Protein AF-A0A1E7G048-F1 (afdb_monomer)

Sequence (267 aa):
MPPISRANYSDSNNVCGNKGYSYDAYQFNSRGRQNNITEVGENNDSISAVSNSTHFDRGRVKEGIMKEIGYENCNYISQESVWNFWPTLIKDLNQKNNKNNYNNNNNNSTLLTLELHVPCREPLQHLMSMASHFNKKYVCDEQEINITIPQAIDTVYMKQFGDSRFSTTLLLNNSDNNNNIDLKCFNPFPLENYIHYMKDKLTSRRFPVLHYQQRTTNQQHEKSTECIWDSTSFDYKQKVIQLLIEEHPYMKFCSDCIGSNNELQLL

Secondary structure (DSSP, 8-state):
-----HHHHTTBSSEEETT--HHHHHHHHHHHHHTT--SSS---SHHHHHHTSTT-BTTB--HHHHHHH-STT-SEEE----TTHHHHHHHHHHHHHHHHHHHTT----PPP-EEEEEE---HHHHHHHHHHHTT------HHHH---HHHHHHHHHTHHHHTTS--THHHHTTTSS---EEEEEE--SSHHHHHHHHHTTSPBPSS--SS-----SS----GGG-GGG-TT-HHHHHHHHHHHHHH-HHHHHHHHHTTSTTB----

Radius of gyration: 20.71 Å; Cα contacts (8 Å, |Δi|>4): 352; chains: 1; bounding box: 50×32×65 Å

Solvent-accessible surface area (backbone atoms only — not comparable to full-atom values): 15488 Å² total; per-residue (Å²): 107,84,56,74,66,62,54,66,53,44,35,27,40,37,34,33,43,41,70,24,36,33,86,49,42,59,62,51,36,53,49,24,59,77,67,68,46,47,61,65,22,70,45,94,44,75,47,9,62,75,65,73,34,51,66,20,12,72,53,22,45,51,67,71,59,48,63,70,74,54,62,93,75,44,82,42,77,49,70,96,54,48,41,69,52,58,64,51,50,50,51,53,52,39,52,52,50,49,57,52,26,63,76,65,76,45,89,80,70,76,78,64,69,41,80,45,79,42,73,40,66,62,62,65,63,48,44,51,48,36,9,59,74,69,76,37,84,75,68,79,57,48,80,87,68,73,44,52,72,70,58,37,46,46,70,31,46,34,60,77,66,52,51,42,43,36,53,65,64,67,64,57,47,60,77,70,91,59,69,37,57,48,74,32,31,32,68,56,73,65,53,63,31,58,52,57,63,46,50,82,75,38,50,71,40,94,64,71,56,93,74,64,63,72,50,59,77,60,80,87,81,68,63,91,78,40,64,85,66,47,84,89,40,56,70,58,49,52,52,51,44,50,50,44,34,76,74,35,56,57,45,31,50,38,65,66,26,61,92,37,95,39,33,57,85,65,115

Organism: NCBI:txid635003

Mean predicted aligned error: 5.97 Å

Nearest PDB structures (foldseek):
  3shw-assembly1_A  TM=2.219E-01  e=6.114E+00  Homo sapiens
  3tsw-assembly5_C  TM=1.818E-01  e=8.255E+00  Homo sapiens

Foldseek 3Di:
DQPLQVQLCCFFAQEAEQQAHNVCQQVVQVVCVVVVPQAAQQDDDPQCVVVVGSRHDRRGHDPVVRVVVARQSHLHYDYQAFQVVVVVNQVVNLVVQVVVCVVVVHPPRDRAAAEAEAAADQLVVVLVVQCQVVVHAQDLDCPPPVADLVRSSCRRCVCVSNQRRDDCVLVVCCPPPNRRYQYAYEHCPPVVLVSVVCVVSGDTDPDHNPDGNHHDPGDDDDPVVHPLPDPVCVVVVVVNLVCCCVPHRSSVCSVVRVVDPRYDDRD

pLDDT: mean 86.58, std 11.79, range [28.31, 97.62]

Structure (mmCIF, N/CA/C/O backbone):
data_AF-A0A1E7G048-F1
#
_entry.id   AF-A0A1E7G048-F1
#
loop_
_atom_site.group_PDB
_atom_site.id
_atom_site.type_symbol
_atom_site.label_atom_id
_atom_site.label_alt_id
_atom_site.label_comp_id
_atom_site.label_asym_id
_atom_site.label_entity_id
_atom_site.label_seq_id
_atom_site.pdbx_PDB_ins_code
_atom_site.Cartn_x
_atom_site.Cartn_y
_atom_site.Cartn_z
_atom_site.occupancy
_atom_site.B_iso_or_equiv
_atom_site.auth_seq_id
_atom_site.auth_comp_id
_atom_site.auth_asym_id
_atom_site.auth_atom_id
_atom_site.pdbx_PDB_model_num
ATOM 1 N N . MET A 1 1 ? -2.334 -4.466 -8.147 1.00 31.67 1 MET A N 1
ATOM 2 C CA . MET A 1 1 ? -2.633 -5.187 -6.881 1.00 31.67 1 MET A CA 1
ATOM 3 C C . MET A 1 1 ? -3.651 -6.267 -7.216 1.00 31.67 1 MET A C 1
ATOM 5 O O . MET A 1 1 ? -4.752 -5.877 -7.599 1.00 31.67 1 MET A O 1
ATOM 9 N N . PRO A 1 2 ? -3.338 -7.577 -7.145 1.00 28.31 2 PRO A N 1
ATOM 10 C CA . PRO A 1 2 ? -4.418 -8.545 -7.022 1.00 28.31 2 PRO A CA 1
ATOM 11 C C . PRO A 1 2 ? -5.191 -8.094 -5.783 1.00 28.31 2 PRO A C 1
ATOM 13 O O . PRO A 1 2 ? -4.563 -7.860 -4.743 1.00 28.31 2 PRO A O 1
ATOM 16 N N . PRO A 1 3 ? -6.490 -7.783 -5.906 1.00 38.31 3 PRO A N 1
ATOM 17 C CA . PRO A 1 3 ? -7.251 -7.397 -4.741 1.00 38.31 3 PRO A CA 1
ATOM 18 C C . PRO A 1 3 ? -7.033 -8.504 -3.733 1.00 38.31 3 PRO A C 1
ATOM 20 O O . PRO A 1 3 ? -7.122 -9.678 -4.102 1.00 38.31 3 PRO A O 1
ATOM 23 N N . ILE A 1 4 ? -6.740 -8.126 -2.486 1.00 42.53 4 ILE A N 1
ATOM 24 C CA . ILE A 1 4 ? -6.975 -9.033 -1.375 1.00 42.53 4 ILE A CA 1
ATOM 25 C C . ILE A 1 4 ? -8.317 -9.673 -1.698 1.00 42.53 4 ILE A C 1
ATOM 27 O O . ILE A 1 4 ? -9.280 -8.921 -1.903 1.00 42.53 4 ILE A O 1
ATOM 31 N N . SER A 1 5 ? -8.369 -10.990 -1.908 1.00 41.31 5 SER A N 1
ATOM 32 C CA . SER A 1 5 ? -9.629 -11.637 -2.217 1.00 41.31 5 SER A CA 1
ATOM 33 C C . SER A 1 5 ? -10.526 -11.294 -1.031 1.00 41.31 5 SER A C 1
ATOM 35 O O . SER A 1 5 ? -10.375 -11.810 0.075 1.00 41.31 5 SER A O 1
ATOM 37 N N . ARG A 1 6 ? -11.434 -10.318 -1.214 1.00 50.81 6 ARG A N 1
ATOM 38 C CA . ARG A 1 6 ? -12.314 -9.877 -0.122 1.00 50.81 6 ARG A CA 1
ATOM 39 C C . ARG A 1 6 ? -13.225 -11.036 0.316 1.00 50.81 6 ARG A C 1
ATOM 41 O O . ARG A 1 6 ? -13.955 -10.888 1.285 1.00 50.81 6 ARG A O 1
ATOM 48 N N . ALA A 1 7 ? -13.119 -12.179 -0.373 1.00 43.47 7 ALA A N 1
ATOM 49 C CA . ALA A 1 7 ? -13.547 -13.509 0.005 1.00 43.47 7 ALA A CA 1
ATOM 50 C C . ALA A 1 7 ? -13.315 -13.828 1.467 1.00 43.47 7 ALA A C 1
ATOM 52 O O . ALA A 1 7 ? -14.255 -14.260 2.113 1.00 43.47 7 ALA A O 1
ATOM 53 N N . ASN A 1 8 ? -12.139 -13.548 2.021 1.00 49.25 8 ASN A N 1
ATOM 54 C CA . ASN A 1 8 ? -11.829 -14.103 3.340 1.00 49.25 8 ASN A CA 1
ATOM 55 C C . ASN A 1 8 ? -11.981 -13.094 4.486 1.00 49.25 8 ASN A C 1
ATOM 57 O O . ASN A 1 8 ? -12.234 -13.498 5.614 1.00 49.25 8 ASN A O 1
ATOM 61 N N . TYR A 1 9 ? -11.968 -11.782 4.210 1.00 51.84 9 TYR A N 1
ATOM 62 C CA . TYR A 1 9 ? -12.457 -10.787 5.184 1.00 51.84 9 TYR A CA 1
ATOM 63 C C . TYR A 1 9 ? -13.979 -10.715 5.242 1.00 51.84 9 TYR A C 1
ATOM 65 O O . TYR A 1 9 ? -14.543 -10.085 6.136 1.00 51.84 9 TYR A O 1
ATOM 73 N N . SER A 1 10 ? -14.665 -11.359 4.298 1.00 55.78 10 SER A N 1
ATOM 74 C CA . SER A 1 10 ? -16.115 -11.445 4.323 1.00 55.78 10 SER A CA 1
ATOM 75 C C . SER A 1 10 ? -16.646 -12.233 5.521 1.00 55.78 10 SER A C 1
ATOM 77 O O . SER A 1 10 ? -17.839 -12.115 5.778 1.00 55.78 10 SER A O 1
ATOM 79 N N . ASP A 1 11 ? -15.775 -12.917 6.273 1.00 69.56 11 ASP A N 1
ATOM 80 C CA . ASP A 1 11 ? -16.067 -13.616 7.526 1.00 69.56 11 ASP A CA 1
ATOM 81 C C . ASP A 1 11 ? -15.542 -12.881 8.767 1.00 69.56 11 ASP A C 1
ATOM 83 O O . ASP A 1 11 ? -15.692 -13.385 9.876 1.00 69.56 11 ASP A O 1
ATOM 87 N N . SER A 1 12 ? -14.986 -11.672 8.624 1.00 80.00 12 SER A N 1
ATOM 88 C CA . SER A 1 12 ? -14.493 -10.855 9.741 1.00 80.00 12 SER A CA 1
ATOM 89 C C . SER A 1 12 ? -15.395 -9.650 10.037 1.00 80.00 12 SER A C 1
ATOM 91 O O . SER A 1 12 ? -15.889 -8.986 9.126 1.00 80.00 12 SER A O 1
ATOM 93 N N . ASN A 1 13 ? -15.633 -9.362 11.316 1.00 83.56 13 ASN A N 1
ATOM 94 C CA . ASN A 1 13 ? -16.284 -8.141 11.794 1.00 83.56 13 ASN A CA 1
ATOM 95 C C . ASN A 1 13 ? -15.246 -7.024 11.997 1.00 83.56 13 ASN A C 1
ATOM 97 O O . ASN A 1 13 ? -14.044 -7.277 12.073 1.00 83.56 13 ASN A O 1
ATOM 101 N N . ASN A 1 14 ? -15.718 -5.778 12.103 1.00 89.25 14 ASN A N 1
ATOM 102 C CA . ASN A 1 14 ? -14.908 -4.606 12.461 1.00 89.25 14 ASN A CA 1
ATOM 103 C C . ASN A 1 14 ? -13.731 -4.313 11.503 1.00 89.25 14 ASN A C 1
ATOM 105 O O . ASN A 1 14 ? -12.740 -3.696 11.882 1.00 89.25 14 ASN A O 1
ATOM 109 N N . VAL A 1 15 ? -13.836 -4.744 10.245 1.00 90.56 15 VAL A N 1
ATOM 110 C CA . VAL A 1 15 ? -12.945 -4.331 9.146 1.00 90.56 15 VAL A CA 1
ATOM 111 C C . VAL A 1 15 ? -13.489 -3.039 8.541 1.00 90.56 15 VAL A C 1
ATOM 113 O O . VAL A 1 15 ? -14.675 -2.988 8.193 1.00 90.56 15 VAL A O 1
ATOM 116 N N . CYS A 1 16 ? -12.629 -2.033 8.395 1.00 92.25 16 CYS A N 1
ATOM 117 C CA . CYS A 1 16 ? -12.970 -0.692 7.922 1.00 92.25 16 CYS A CA 1
ATOM 118 C C . CYS A 1 16 ? -11.998 -0.212 6.842 1.00 92.25 16 CYS A C 1
ATOM 120 O O . CYS A 1 16 ? -10.842 -0.642 6.816 1.00 92.25 16 CYS A O 1
ATOM 122 N N . GLY A 1 17 ? -12.438 0.717 5.987 1.00 90.06 17 GLY A N 1
ATOM 123 C CA . GLY A 1 17 ? -11.538 1.399 5.061 1.00 90.06 17 GLY A CA 1
ATOM 124 C C . GLY A 1 17 ? -12.061 1.621 3.647 1.00 90.06 17 GLY A C 1
ATOM 125 O O . GLY A 1 17 ? -13.230 1.394 3.327 1.00 90.06 17 GLY A O 1
ATOM 126 N N . ASN A 1 18 ? -11.153 2.042 2.765 1.00 86.75 18 ASN A N 1
ATOM 127 C CA . ASN A 1 18 ? -11.471 2.435 1.390 1.00 86.75 18 ASN A CA 1
ATOM 128 C C . ASN A 1 18 ? -11.982 1.279 0.522 1.00 86.75 18 ASN A C 1
ATOM 130 O O . ASN A 1 18 ? -12.627 1.521 -0.497 1.00 86.75 18 ASN A O 1
ATOM 134 N N . LYS A 1 19 ? -11.701 0.026 0.896 1.00 81.56 19 LYS A N 1
ATOM 135 C CA . LYS A 1 19 ? -12.209 -1.174 0.210 1.00 81.56 19 LYS A CA 1
ATOM 136 C C . LYS A 1 19 ? -13.561 -1.660 0.748 1.00 81.56 19 LYS A C 1
ATOM 138 O O . LYS A 1 19 ? -14.008 -2.737 0.349 1.00 81.56 19 LYS A O 1
ATOM 143 N N . GLY A 1 20 ? -14.210 -0.858 1.590 1.00 81.19 20 GLY A N 1
ATOM 144 C CA . GLY A 1 20 ? -15.518 -1.131 2.171 1.00 81.19 20 GLY A CA 1
ATOM 145 C C . GLY A 1 20 ? -15.439 -1.539 3.638 1.00 81.19 20 GLY A C 1
ATOM 146 O O . GLY A 1 20 ? -14.367 -1.779 4.194 1.00 81.19 20 GLY A O 1
ATOM 147 N N . TYR A 1 21 ? -16.614 -1.629 4.253 1.00 84.56 21 TYR A N 1
ATOM 148 C CA . TYR A 1 21 ? -16.771 -2.024 5.645 1.00 84.56 21 TYR A CA 1
ATOM 149 C C . TYR A 1 21 ? -17.328 -3.442 5.742 1.00 84.56 21 TYR A C 1
ATOM 151 O O . TYR A 1 21 ? -18.220 -3.835 4.986 1.00 84.56 21 TYR A O 1
ATOM 159 N N . SER A 1 22 ? -16.835 -4.206 6.715 1.00 84.81 22 SER A N 1
ATOM 160 C CA . SER A 1 22 ? -17.307 -5.572 7.002 1.00 84.81 22 SER A CA 1
ATOM 161 C C . SER A 1 22 ? -18.828 -5.664 7.153 1.00 84.81 22 SER A C 1
ATOM 163 O O . SER A 1 22 ? -19.445 -6.584 6.606 1.00 84.81 22 SER A O 1
ATOM 165 N N . TYR A 1 23 ? -19.465 -4.705 7.833 1.00 82.69 23 TYR A N 1
ATOM 166 C CA . TYR A 1 23 ? -20.918 -4.713 8.032 1.00 82.69 23 TYR A CA 1
ATOM 167 C C . TYR A 1 23 ? -21.696 -4.605 6.707 1.00 82.69 23 TYR A C 1
ATOM 169 O O . TYR A 1 23 ? -22.730 -5.254 6.550 1.00 82.69 23 TYR A O 1
ATOM 177 N N . ASP A 1 24 ? -21.150 -3.899 5.716 1.00 85.12 24 ASP A N 1
ATOM 178 C CA . ASP A 1 24 ? -21.745 -3.739 4.386 1.00 85.12 24 ASP A CA 1
ATOM 179 C C . ASP A 1 24 ? -21.362 -4.846 3.401 1.00 85.12 24 ASP A C 1
ATOM 181 O O . ASP A 1 24 ? -22.067 -5.075 2.411 1.00 85.12 24 ASP A O 1
ATOM 185 N N . ALA A 1 25 ? -20.277 -5.573 3.681 1.00 84.00 25 ALA A N 1
ATOM 186 C CA . ALA A 1 25 ? -19.713 -6.561 2.770 1.00 84.00 25 ALA A CA 1
ATOM 187 C C . ALA A 1 25 ? -20.720 -7.651 2.368 1.00 84.00 25 ALA A C 1
ATOM 189 O O . ALA A 1 25 ? -20.744 -8.048 1.207 1.00 84.00 25 ALA A O 1
ATOM 190 N N . TYR A 1 26 ? -21.591 -8.102 3.283 1.00 84.75 26 TYR A N 1
ATOM 191 C CA . TYR A 1 26 ? -22.606 -9.124 2.979 1.00 84.75 26 TYR A CA 1
ATOM 192 C C . TYR A 1 26 ? -23.610 -8.631 1.930 1.00 84.75 26 TYR A C 1
ATOM 194 O O . TYR A 1 26 ? -23.822 -9.283 0.908 1.00 84.75 26 TYR A O 1
ATOM 202 N N . GLN A 1 27 ? -24.200 -7.453 2.153 1.00 87.56 27 GLN A N 1
ATOM 203 C CA . GLN A 1 27 ? -25.202 -6.899 1.243 1.00 87.56 27 GLN A CA 1
ATOM 204 C C . GLN A 1 27 ? -24.581 -6.524 -0.103 1.00 87.56 27 GLN A C 1
ATOM 206 O O . GLN A 1 27 ? -25.155 -6.819 -1.150 1.00 87.56 27 GLN A O 1
ATOM 211 N N . PHE A 1 28 ? -23.393 -5.914 -0.085 1.00 89.38 28 PHE A N 1
ATOM 212 C CA . PHE A 1 28 ? -22.667 -5.570 -1.303 1.00 89.38 28 PHE A CA 1
ATOM 213 C C . PHE A 1 28 ? -22.286 -6.817 -2.111 1.00 89.38 28 PHE A C 1
ATOM 215 O O . PHE A 1 28 ? -22.416 -6.834 -3.334 1.00 89.38 28 PHE A O 1
ATOM 222 N N . ASN A 1 29 ? -21.864 -7.891 -1.441 1.00 88.25 29 ASN A N 1
ATOM 223 C CA . ASN A 1 29 ? -21.548 -9.152 -2.095 1.00 88.25 29 ASN A CA 1
ATOM 224 C C . ASN A 1 29 ? -22.788 -9.849 -2.672 1.00 88.25 29 ASN A C 1
ATOM 226 O O . ASN A 1 29 ? -22.745 -10.292 -3.816 1.00 88.25 29 ASN A O 1
ATOM 230 N N . SER A 1 30 ? -23.897 -9.880 -1.928 1.00 88.69 30 SER A N 1
ATOM 231 C CA . SER A 1 30 ? -25.174 -10.422 -2.408 1.00 88.69 30 SER A CA 1
ATOM 232 C C . SER A 1 30 ? -25.657 -9.703 -3.673 1.00 88.69 30 SER A C 1
ATOM 234 O O . SER A 1 30 ? -25.904 -10.347 -4.692 1.00 88.69 30 SER A O 1
ATOM 236 N N . ARG A 1 31 ? -25.668 -8.360 -3.660 1.00 89.06 31 ARG A N 1
ATOM 237 C CA . ARG A 1 31 ? -25.992 -7.553 -4.849 1.00 89.06 31 ARG A CA 1
ATOM 238 C C . ARG A 1 31 ? -25.025 -7.807 -5.997 1.00 89.06 31 ARG A C 1
ATOM 240 O O . ARG A 1 31 ? -25.454 -7.931 -7.137 1.00 89.06 31 ARG A O 1
ATOM 247 N N . GLY A 1 32 ? -23.732 -7.916 -5.689 1.00 90.00 32 GLY A N 1
ATOM 248 C CA . GLY A 1 32 ? -22.712 -8.190 -6.692 1.00 90.00 32 GLY A CA 1
ATOM 249 C C . GLY A 1 32 ? -22.960 -9.486 -7.451 1.00 90.00 32 GLY A C 1
ATOM 250 O O . GLY A 1 32 ? -22.819 -9.513 -8.667 1.00 90.00 32 GLY A O 1
ATOM 251 N N . ARG A 1 33 ? -23.417 -10.526 -6.751 1.00 90.69 33 ARG A N 1
ATOM 252 C CA . ARG A 1 33 ? -23.812 -11.791 -7.376 1.00 90.69 33 ARG A CA 1
ATOM 253 C C . ARG A 1 33 ? -25.094 -11.668 -8.195 1.00 90.69 33 ARG A C 1
ATOM 255 O O . ARG A 1 33 ? -25.151 -12.188 -9.299 1.00 90.69 33 ARG A O 1
ATOM 262 N N . GLN A 1 34 ? -26.114 -10.999 -7.659 1.00 91.75 34 GLN A N 1
ATOM 263 C CA . GLN A 1 34 ? -27.412 -10.852 -8.331 1.00 91.75 34 GLN A CA 1
ATOM 264 C C . GLN A 1 34 ? -27.311 -10.050 -9.633 1.00 91.75 34 GLN A C 1
ATOM 266 O O . GLN A 1 34 ? -27.963 -10.392 -10.613 1.00 91.75 34 GLN A O 1
ATOM 271 N N . ASN A 1 35 ? -26.465 -9.021 -9.644 1.00 91.62 35 ASN A N 1
ATOM 272 C CA . ASN A 1 35 ? -26.332 -8.086 -10.760 1.00 91.62 35 ASN A CA 1
ATOM 273 C C . ASN A 1 35 ? -25.066 -8.323 -11.600 1.00 91.62 35 ASN A C 1
ATOM 275 O O . ASN A 1 35 ? -24.749 -7.499 -12.450 1.00 91.62 35 ASN A O 1
ATOM 279 N N . ASN A 1 36 ? -24.326 -9.410 -11.345 1.00 90.75 36 ASN A N 1
ATOM 280 C CA . ASN A 1 36 ? -23.053 -9.731 -12.000 1.00 90.75 36 ASN A CA 1
ATOM 281 C C . ASN A 1 36 ? -22.041 -8.564 -12.000 1.00 90.75 36 ASN A C 1
ATOM 283 O O . ASN A 1 36 ? -21.426 -8.235 -13.011 1.00 90.75 36 ASN A O 1
ATOM 287 N N . ILE A 1 37 ? -21.884 -7.914 -10.848 1.00 88.81 37 ILE A N 1
ATOM 288 C CA . ILE A 1 37 ? -20.970 -6.784 -10.673 1.00 88.81 37 ILE A CA 1
ATOM 289 C C . ILE A 1 37 ? -19.546 -7.320 -10.514 1.00 88.81 37 ILE A C 1
ATOM 291 O O . ILE A 1 37 ? -19.201 -7.902 -9.478 1.00 88.81 37 ILE A O 1
ATOM 295 N N . THR A 1 38 ? -18.708 -7.070 -11.515 1.00 87.81 38 THR A N 1
ATOM 296 C CA . THR A 1 38 ? -17.298 -7.488 -11.551 1.00 87.81 38 THR A CA 1
ATOM 297 C C . THR A 1 38 ? -16.322 -6.386 -11.145 1.00 87.81 38 THR A C 1
ATOM 299 O O . THR A 1 38 ? -15.159 -6.683 -10.880 1.00 87.81 38 THR A O 1
ATOM 302 N N . GLU A 1 39 ? -16.783 -5.141 -11.021 1.00 86.88 39 GLU A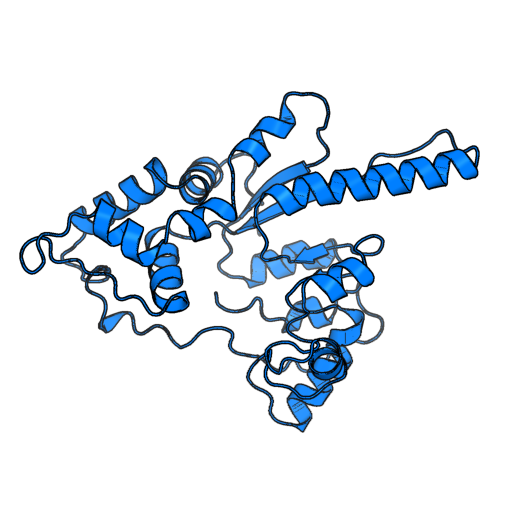 N 1
ATOM 303 C CA . GLU A 1 39 ? -15.946 -3.971 -10.729 1.00 86.88 39 GLU A CA 1
ATOM 304 C C . GLU A 1 39 ? -16.491 -3.157 -9.542 1.00 86.88 39 GLU A C 1
ATOM 306 O O . GLU A 1 39 ? -17.641 -3.306 -9.120 1.00 86.88 39 GLU A O 1
ATOM 311 N N . VAL A 1 40 ? -15.627 -2.349 -8.923 1.00 85.50 40 VAL A N 1
ATOM 312 C CA . VAL A 1 40 ? -15.975 -1.494 -7.773 1.00 85.50 40 VAL A CA 1
ATOM 313 C C . VAL A 1 40 ? -15.958 -0.031 -8.180 1.00 85.50 40 VAL A C 1
ATOM 315 O O . VAL A 1 40 ? -15.079 0.392 -8.924 1.00 85.50 40 VAL A O 1
ATOM 318 N N . GLY A 1 41 ? -16.861 0.758 -7.610 1.00 82.81 41 GLY A N 1
ATOM 319 C CA . GLY A 1 41 ? -16.999 2.168 -7.950 1.00 82.81 41 GLY A CA 1
ATOM 320 C C . GLY A 1 41 ? -17.692 2.392 -9.290 1.00 82.81 41 GLY A C 1
ATOM 321 O O . GLY A 1 41 ? -17.313 3.308 -10.003 1.00 82.81 41 GLY A O 1
ATOM 322 N N . GLU A 1 42 ? -18.674 1.561 -9.635 1.00 82.94 42 GLU A N 1
ATOM 323 C CA . GLU A 1 42 ? -19.580 1.793 -10.777 1.00 82.94 42 GLU A CA 1
ATOM 324 C C . GLU A 1 42 ? -21.026 1.376 -10.458 1.00 82.94 42 GLU A C 1
ATOM 326 O O . GLU A 1 42 ? -21.887 1.280 -11.330 1.00 82.94 42 GLU A O 1
ATOM 331 N N . ASN A 1 43 ? -21.315 1.123 -9.180 1.00 85.88 43 ASN A N 1
ATOM 332 C CA . ASN A 1 43 ? -22.614 0.641 -8.739 1.00 85.88 43 ASN A CA 1
ATOM 333 C C . ASN A 1 43 ? -23.485 1.795 -8.258 1.00 85.88 43 ASN A C 1
ATOM 335 O O . ASN A 1 43 ? -23.033 2.635 -7.486 1.00 85.88 43 ASN A O 1
ATOM 339 N N . ASN A 1 44 ? -24.758 1.794 -8.655 1.00 88.06 44 ASN A N 1
ATOM 340 C CA . ASN A 1 44 ? -25.725 2.747 -8.129 1.00 88.06 44 ASN A CA 1
ATOM 341 C C . ASN A 1 44 ? -26.263 2.259 -6.772 1.00 88.06 44 ASN A C 1
ATOM 343 O O . ASN A 1 44 ? -27.106 1.362 -6.713 1.00 88.06 44 ASN A O 1
ATOM 347 N N . ASP A 1 45 ? -25.750 2.816 -5.677 1.00 87.94 45 ASP A N 1
ATOM 348 C CA . ASP A 1 45 ? -26.212 2.559 -4.317 1.00 87.94 45 ASP A CA 1
ATOM 349 C C . ASP A 1 45 ? -26.268 3.839 -3.460 1.00 87.94 45 ASP A C 1
ATOM 351 O O . ASP A 1 45 ? -26.094 4.962 -3.928 1.00 87.94 45 ASP A O 1
ATOM 355 N N . SER A 1 46 ? -26.567 3.691 -2.168 1.00 88.56 46 SER A N 1
ATOM 356 C CA . SER A 1 46 ? -26.653 4.834 -1.255 1.00 88.56 46 SER A CA 1
ATOM 357 C C . SER A 1 46 ? -25.344 5.630 -1.155 1.00 88.56 46 SER A C 1
ATOM 359 O O . SER A 1 46 ? -25.387 6.834 -0.928 1.00 88.56 46 SER A O 1
ATOM 361 N N . ILE A 1 47 ? -24.184 4.984 -1.318 1.00 88.12 47 ILE A N 1
ATOM 362 C CA . ILE A 1 47 ? -22.876 5.647 -1.272 1.00 88.12 47 ILE A CA 1
ATOM 363 C C . ILE A 1 47 ? -22.627 6.418 -2.567 1.00 88.12 47 ILE A C 1
ATOM 365 O O . ILE A 1 47 ? -22.169 7.560 -2.502 1.00 88.12 47 ILE A O 1
ATOM 369 N N . SER A 1 48 ? -22.965 5.857 -3.731 1.00 90.06 48 SER A N 1
ATOM 370 C CA . SER A 1 48 ? -22.845 6.587 -5.001 1.00 90.06 48 SER A CA 1
ATOM 371 C C . SER A 1 48 ? -23.765 7.815 -5.027 1.00 90.06 48 SER A C 1
ATOM 373 O O . SER A 1 48 ? -23.345 8.895 -5.443 1.00 90.06 48 SER A O 1
ATOM 375 N N . ALA A 1 49 ? -24.984 7.685 -4.488 1.00 90.69 49 ALA A N 1
ATOM 376 C CA . ALA A 1 49 ? -25.948 8.779 -4.375 1.00 90.69 49 ALA A CA 1
ATOM 377 C C . ALA A 1 49 ? -25.448 9.906 -3.454 1.00 90.69 49 ALA A C 1
ATOM 379 O O . ALA A 1 49 ? -25.441 11.069 -3.852 1.00 90.69 49 ALA A O 1
ATOM 380 N N . VAL A 1 50 ? -24.974 9.573 -2.247 1.00 91.12 50 VAL A N 1
ATOM 381 C CA . VAL A 1 50 ? -24.461 10.567 -1.282 1.00 91.12 50 VAL A CA 1
ATOM 382 C C . VAL A 1 50 ? -23.150 11.198 -1.754 1.00 91.12 50 VAL A C 1
ATOM 384 O O . VAL A 1 50 ? -22.908 12.384 -1.537 1.00 91.12 50 VAL A O 1
ATOM 387 N N . SER A 1 51 ? -22.286 10.429 -2.417 1.00 89.44 51 SER A N 1
ATOM 388 C CA . SER A 1 51 ? -21.002 10.937 -2.909 1.00 89.44 51 SER A CA 1
ATOM 389 C C . SER A 1 51 ? -21.119 11.806 -4.166 1.00 89.44 51 SER A C 1
ATOM 391 O O . SER A 1 51 ? -20.130 12.463 -4.516 1.00 89.44 51 SER A O 1
ATOM 393 N N . ASN A 1 52 ? -22.299 11.817 -4.804 1.00 91.00 52 ASN A N 1
ATOM 394 C CA . ASN A 1 52 ? -22.577 12.412 -6.111 1.00 91.00 52 ASN A CA 1
ATOM 395 C C . ASN A 1 52 ? -21.557 11.975 -7.177 1.00 91.00 52 ASN A C 1
ATOM 397 O O . ASN A 1 52 ? -21.028 12.784 -7.939 1.00 91.00 52 ASN A O 1
ATOM 401 N N . SER A 1 53 ? -21.192 10.692 -7.163 1.00 89.56 53 SER A N 1
ATOM 402 C CA . SER A 1 53 ? -20.196 10.134 -8.070 1.00 89.56 53 SER A CA 1
ATOM 403 C C . SER A 1 53 ? -20.409 8.637 -8.220 1.00 89.56 53 SER A C 1
ATOM 405 O O . SER A 1 53 ? -20.539 7.908 -7.239 1.00 89.56 53 SER A O 1
ATOM 407 N N . THR A 1 54 ? -20.396 8.167 -9.464 1.00 88.19 54 THR A N 1
ATOM 408 C CA . THR A 1 54 ? -20.471 6.734 -9.762 1.00 88.19 54 THR A CA 1
ATOM 409 C C . THR A 1 54 ? -19.224 5.991 -9.300 1.00 88.19 54 THR A C 1
ATOM 411 O O . THR A 1 54 ? -19.328 4.805 -9.035 1.00 88.19 54 THR A O 1
ATOM 414 N N . HIS A 1 55 ? -18.092 6.69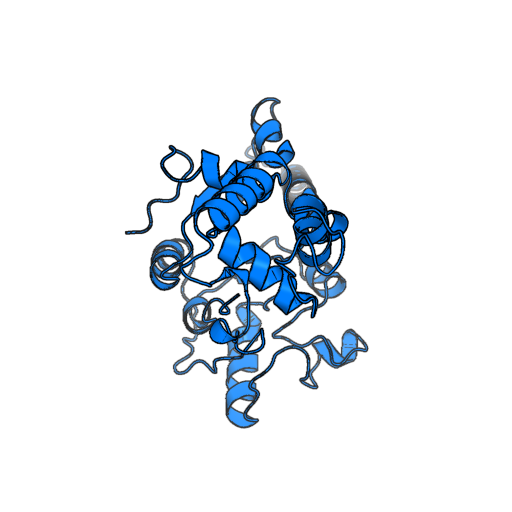2 -9.124 1.00 89.06 55 HIS A N 1
ATOM 415 C CA . HIS A 1 55 ? -16.784 6.137 -8.747 1.00 89.06 55 HIS A CA 1
ATOM 416 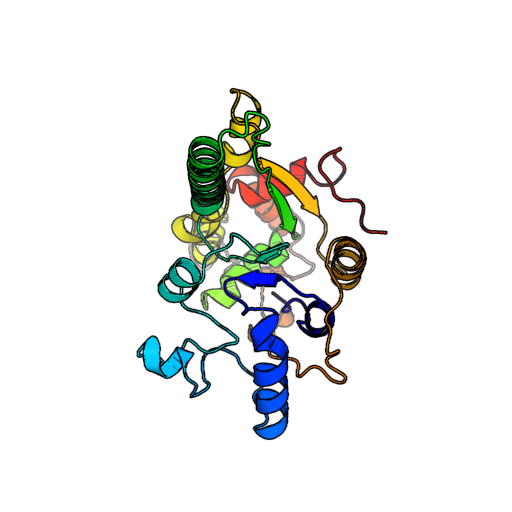C C . HIS A 1 55 ? -16.719 5.592 -7.317 1.00 89.06 55 HIS A C 1
ATOM 418 O O . HIS A 1 55 ? -15.721 4.973 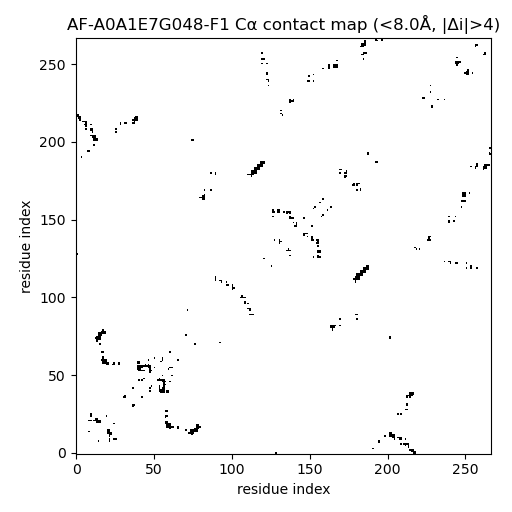-6.939 1.00 89.06 55 HIS A O 1
ATOM 424 N N . PHE A 1 56 ? -17.743 5.850 -6.506 1.00 91.00 56 PHE A N 1
ATOM 425 C CA . PHE A 1 56 ? -17.834 5.367 -5.139 1.00 91.00 56 PHE A CA 1
ATOM 426 C C . PHE A 1 56 ? -19.099 4.542 -4.966 1.00 91.00 56 PHE A C 1
ATOM 428 O O . PHE A 1 56 ? -20.163 4.890 -5.459 1.00 91.00 56 PHE A O 1
ATOM 435 N N . ASP A 1 57 ? -18.970 3.464 -4.214 1.00 91.31 57 ASP A N 1
ATOM 436 C CA . ASP A 1 57 ? -20.053 2.573 -3.822 1.00 91.31 57 ASP A CA 1
ATOM 437 C C . ASP A 1 57 ? -19.683 1.927 -2.477 1.00 91.31 57 ASP A C 1
ATOM 439 O O . ASP A 1 57 ? -18.653 2.246 -1.874 1.00 91.31 57 ASP A O 1
ATOM 443 N N . ARG A 1 58 ? -20.478 0.978 -1.979 1.00 89.69 58 ARG A N 1
ATOM 444 C CA . ARG A 1 58 ? -20.111 0.252 -0.745 1.00 89.69 58 ARG A CA 1
ATOM 445 C C . ARG A 1 58 ? -18.822 -0.573 -0.836 1.00 89.69 58 ARG A C 1
ATOM 447 O O . ARG A 1 58 ? -18.279 -0.970 0.192 1.00 89.69 58 ARG A O 1
ATOM 454 N N . GLY A 1 59 ? -18.329 -0.851 -2.039 1.00 87.19 59 GLY A N 1
ATOM 455 C CA . GLY A 1 59 ? -17.040 -1.484 -2.291 1.00 87.19 59 GLY A CA 1
ATOM 456 C C . GLY A 1 59 ? -15.875 -0.501 -2.439 1.00 87.19 59 GLY A C 1
ATOM 457 O O . GLY A 1 59 ? -14.726 -0.954 -2.438 1.00 87.19 59 GLY A O 1
ATOM 458 N N . ARG A 1 60 ? -16.141 0.800 -2.576 1.00 90.00 60 ARG A N 1
ATOM 459 C CA . ARG A 1 60 ? -15.160 1.883 -2.682 1.00 90.00 60 ARG A CA 1
ATOM 460 C C . ARG A 1 60 ? -15.716 3.142 -2.020 1.00 90.00 60 ARG A C 1
ATOM 462 O O . ARG A 1 60 ? -16.365 3.957 -2.667 1.00 90.00 60 ARG A O 1
ATOM 469 N N . VAL A 1 61 ? -15.459 3.304 -0.725 1.00 90.19 61 VAL A N 1
ATOM 470 C CA . VAL A 1 61 ? -16.067 4.379 0.075 1.00 90.19 61 VAL A CA 1
ATOM 471 C C . VAL A 1 61 ? -15.242 5.666 -0.025 1.00 90.19 61 VAL A C 1
ATOM 473 O O . VAL A 1 61 ? -14.014 5.642 0.061 1.00 90.19 61 VAL A O 1
ATOM 476 N N . LYS A 1 62 ? -15.918 6.807 -0.207 1.00 90.94 62 LYS A N 1
ATOM 477 C CA . LYS A 1 62 ? -15.286 8.135 -0.260 1.00 90.94 62 LYS A CA 1
ATOM 478 C C . LYS A 1 62 ? -14.738 8.539 1.111 1.00 90.94 62 LYS A C 1
ATOM 480 O O . LYS A 1 62 ? -15.374 8.296 2.132 1.00 90.94 62 LYS A O 1
ATOM 485 N N . GLU A 1 63 ? -13.604 9.237 1.131 1.00 90.88 63 GLU A N 1
ATOM 486 C CA . GLU A 1 63 ? -12.915 9.638 2.368 1.00 90.88 63 GLU A CA 1
ATOM 487 C C . GLU A 1 63 ? -13.800 10.393 3.368 1.00 90.88 63 GLU A C 1
ATOM 489 O O . GLU A 1 63 ? -13.767 10.082 4.554 1.00 90.88 63 GLU A O 1
ATOM 494 N N . GLY A 1 64 ? -14.621 11.340 2.903 1.00 91.25 64 GLY A N 1
ATOM 495 C CA . GLY A 1 64 ? -15.528 12.091 3.780 1.00 91.25 64 GLY A CA 1
ATOM 496 C C . GLY A 1 64 ? -16.516 11.192 4.528 1.00 91.25 64 GLY A C 1
ATOM 497 O O . GLY A 1 64 ? -16.699 11.358 5.727 1.00 91.25 64 GLY A O 1
ATOM 498 N N . ILE A 1 65 ? -17.060 10.182 3.843 1.00 92.12 65 ILE A N 1
ATOM 499 C CA . ILE A 1 65 ? -17.973 9.198 4.438 1.00 92.12 65 ILE A CA 1
ATOM 500 C C . ILE A 1 65 ? -17.213 8.312 5.432 1.00 92.12 65 ILE A C 1
ATOM 502 O O . ILE A 1 65 ? -17.711 8.033 6.516 1.00 92.12 65 ILE A O 1
ATOM 506 N N . MET A 1 66 ? -15.979 7.908 5.109 1.00 91.81 66 MET A N 1
ATOM 507 C CA . MET A 1 66 ? -15.172 7.114 6.043 1.00 91.81 66 MET A CA 1
ATOM 508 C C . MET A 1 66 ? -14.856 7.872 7.335 1.00 91.81 66 MET A C 1
ATOM 510 O O . MET A 1 66 ? -14.921 7.297 8.418 1.00 91.81 66 MET A O 1
ATOM 514 N N . LYS A 1 67 ? -14.539 9.170 7.228 1.00 91.25 67 LYS A N 1
ATOM 515 C CA . LYS A 1 67 ? -14.309 10.049 8.384 1.00 91.25 67 LYS A CA 1
ATOM 516 C C . LYS A 1 67 ? -15.569 10.241 9.227 1.00 91.25 67 LYS A C 1
ATOM 518 O O . LYS A 1 67 ? -15.454 10.320 10.444 1.00 91.25 67 LYS A O 1
ATOM 523 N N . GLU A 1 68 ? -16.734 10.319 8.588 1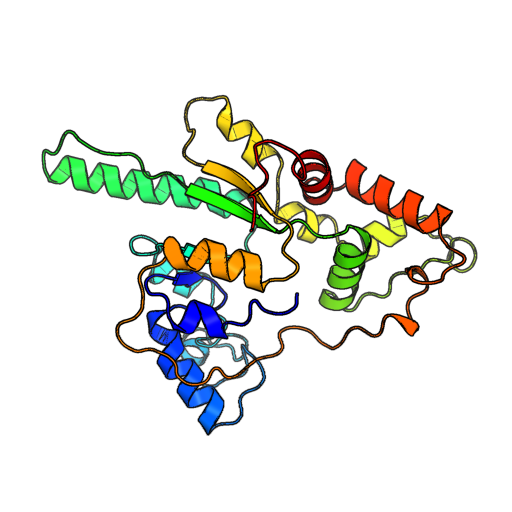.00 92.56 68 GLU A N 1
ATOM 524 C CA . GLU A 1 68 ? -18.029 10.414 9.267 1.00 92.56 68 GLU A CA 1
ATOM 525 C C . GLU A 1 68 ? -18.372 9.130 10.034 1.00 92.56 68 GLU A C 1
ATOM 527 O O . GLU A 1 68 ? -18.777 9.206 11.190 1.00 92.56 68 GLU A O 1
ATOM 532 N N . ILE A 1 69 ? -18.163 7.958 9.422 1.00 91.50 69 ILE A N 1
ATOM 533 C CA . ILE A 1 69 ? -18.379 6.652 10.070 1.00 91.50 69 ILE A CA 1
ATOM 534 C C . ILE A 1 69 ? -17.416 6.457 11.248 1.00 91.50 69 ILE A C 1
ATOM 536 O O . ILE A 1 69 ? -17.807 5.915 12.282 1.00 91.50 69 ILE A O 1
ATOM 540 N N . GLY A 1 70 ? -16.165 6.894 11.086 1.00 92.69 70 GLY A N 1
ATOM 541 C CA . GLY A 1 70 ? -15.120 6.754 12.092 1.00 92.69 70 GLY A CA 1
ATOM 542 C C . GLY A 1 70 ? -14.384 5.412 12.043 1.00 92.69 70 GLY A C 1
ATOM 543 O O . GLY A 1 70 ? -14.587 4.579 11.154 1.00 92.69 70 GLY A O 1
ATOM 544 N N . TYR A 1 71 ? -13.478 5.238 13.006 1.00 93.81 71 TYR A N 1
ATOM 545 C CA . TYR A 1 71 ? -12.569 4.089 13.118 1.00 93.81 71 TYR A CA 1
ATOM 546 C C . TYR A 1 71 ? -12.534 3.469 14.525 1.00 93.81 71 TYR A C 1
ATOM 548 O O . TYR A 1 71 ? -11.786 2.528 14.776 1.00 93.81 71 TYR A O 1
ATOM 556 N N . GLU A 1 72 ? -13.340 3.988 15.450 1.00 90.69 72 GLU A N 1
ATOM 557 C CA . GLU A 1 72 ? -13.318 3.684 16.884 1.00 90.69 72 GLU A CA 1
ATOM 558 C C . GLU A 1 72 ? -13.643 2.217 17.186 1.00 90.69 72 GLU A C 1
ATOM 560 O O . GLU A 1 72 ? -13.166 1.669 18.172 1.00 90.69 72 GLU A O 1
ATOM 565 N N . ASN A 1 73 ? -14.436 1.582 16.321 1.00 89.81 73 ASN A N 1
ATOM 566 C CA . ASN A 1 73 ? -14.872 0.193 16.463 1.00 89.81 73 ASN A CA 1
ATOM 567 C C . ASN A 1 73 ? -14.207 -0.737 15.438 1.00 89.81 73 ASN A C 1
ATOM 569 O O . ASN A 1 73 ? -14.755 -1.793 15.127 1.00 89.81 73 ASN A O 1
ATOM 573 N N . CYS A 1 74 ? -13.074 -0.334 14.860 1.00 92.00 74 CYS A N 1
ATOM 574 C CA . CYS A 1 74 ? -12.384 -1.109 13.836 1.00 92.00 74 CYS A CA 1
ATOM 575 C C . CYS A 1 74 ? -11.242 -1.926 14.449 1.00 92.00 74 CYS A C 1
ATOM 577 O O . CYS A 1 74 ? -10.354 -1.379 15.094 1.00 92.00 74 CYS A O 1
ATOM 579 N N . ASN A 1 75 ? -11.230 -3.232 14.184 1.00 91.50 75 ASN A N 1
ATOM 580 C CA . ASN A 1 75 ? -10.124 -4.126 14.532 1.00 91.50 75 ASN A CA 1
ATOM 581 C C . ASN A 1 75 ? -9.048 -4.128 13.436 1.00 91.50 75 ASN A C 1
ATOM 583 O O . ASN A 1 75 ? -7.906 -4.501 13.683 1.00 91.50 75 ASN A O 1
ATOM 587 N N . TYR A 1 76 ? -9.417 -3.743 12.212 1.00 92.88 76 TYR A N 1
ATOM 588 C CA . TYR A 1 76 ? -8.497 -3.614 11.091 1.00 92.88 76 TYR A CA 1
ATOM 589 C C . TYR A 1 76 ? -8.935 -2.491 10.161 1.00 92.88 76 TYR A C 1
ATOM 591 O O . TYR A 1 76 ? -10.119 -2.354 9.837 1.00 92.88 76 TYR A O 1
ATOM 599 N N . ILE A 1 77 ? -7.959 -1.702 9.719 1.00 93.25 77 ILE A N 1
ATOM 600 C CA . ILE A 1 77 ? -8.165 -0.538 8.864 1.00 93.25 77 ILE A CA 1
ATOM 601 C C . ILE A 1 77 ? -7.326 -0.718 7.602 1.00 93.25 77 ILE A C 1
ATOM 603 O O . ILE A 1 77 ? -6.102 -0.778 7.661 1.00 93.25 77 ILE A O 1
ATOM 607 N N . SER A 1 78 ? -7.986 -0.777 6.447 1.00 90.00 78 SER A N 1
ATOM 608 C CA . SER A 1 78 ? -7.332 -0.780 5.137 1.00 90.00 78 SER A CA 1
ATOM 609 C C . SER A 1 78 ? -7.535 0.574 4.477 1.00 90.00 78 SER A C 1
ATOM 611 O O . SER A 1 78 ? -8.635 0.886 4.033 1.00 90.00 78 SER A O 1
ATOM 613 N N . GLN A 1 79 ? -6.495 1.404 4.428 1.00 89.62 79 GLN A N 1
ATOM 614 C CA . GLN A 1 79 ? -6.610 2.746 3.865 1.00 89.62 79 GLN A CA 1
ATOM 615 C C . GLN A 1 79 ? -5.501 3.020 2.853 1.00 89.62 79 GLN A C 1
ATOM 617 O O . GLN A 1 79 ? -4.318 2.907 3.157 1.00 89.62 79 GLN A O 1
ATOM 622 N N . GLU A 1 80 ? -5.888 3.438 1.646 1.00 87.06 80 GLU A N 1
ATOM 623 C CA . GLU A 1 80 ? -4.965 3.935 0.617 1.00 87.06 80 GLU A CA 1
ATOM 624 C C . GLU A 1 80 ? -4.845 5.460 0.728 1.00 87.06 80 GLU A C 1
ATOM 626 O O . GLU A 1 80 ? -5.361 6.194 -0.112 1.00 87.06 80 GLU A O 1
ATOM 631 N N . SER A 1 81 ? -4.203 5.933 1.796 1.00 89.12 81 SER A N 1
ATOM 632 C CA . SER A 1 81 ? -3.970 7.360 2.049 1.00 89.12 81 SER A CA 1
ATOM 633 C C . SER A 1 81 ? -2.475 7.679 2.095 1.00 89.12 81 SER A C 1
ATOM 635 O O . SER A 1 81 ? -1.626 6.788 2.094 1.00 89.12 81 SER A O 1
ATOM 637 N N . VAL A 1 82 ? -2.162 8.971 2.129 1.00 92.81 82 VAL A N 1
ATOM 638 C CA . VAL A 1 82 ? -0.828 9.488 2.442 1.00 92.81 82 VAL A CA 1
ATOM 639 C C . VAL A 1 82 ? -0.374 9.058 3.840 1.00 92.81 82 VAL A C 1
ATOM 641 O O . VAL A 1 82 ? -1.200 8.848 4.732 1.00 92.81 82 VAL A O 1
ATOM 644 N N . TRP A 1 83 ? 0.939 8.942 4.042 1.00 93.06 83 TRP A N 1
ATOM 645 C CA . TRP A 1 83 ? 1.522 8.351 5.256 1.00 93.06 83 TRP A CA 1
ATOM 646 C C . TRP A 1 83 ? 1.115 9.069 6.553 1.00 93.06 83 TRP A C 1
ATOM 648 O O . TRP A 1 83 ? 0.965 8.431 7.595 1.00 93.06 83 TRP A O 1
ATOM 658 N N . ASN A 1 84 ? 0.919 10.391 6.498 1.00 92.31 84 ASN A N 1
ATOM 659 C CA . ASN A 1 84 ? 0.610 11.218 7.667 1.00 92.31 84 ASN A CA 1
ATOM 660 C C . ASN A 1 84 ? -0.810 10.987 8.211 1.00 92.31 84 ASN A C 1
ATOM 662 O O . ASN A 1 84 ? -1.111 11.422 9.320 1.00 92.31 84 ASN A O 1
ATOM 666 N N . PHE A 1 85 ? -1.653 10.254 7.481 1.00 93.12 85 PHE A N 1
ATOM 667 C CA . PHE A 1 85 ? -2.956 9.810 7.962 1.00 93.12 85 PHE A CA 1
ATOM 668 C C . PHE A 1 85 ? -2.839 8.992 9.254 1.00 93.12 85 PHE A C 1
ATOM 670 O O . PHE A 1 85 ? -3.608 9.222 10.184 1.00 93.12 85 PHE A O 1
ATOM 677 N N . TRP A 1 86 ? -1.876 8.068 9.340 1.00 93.12 86 TRP A N 1
ATOM 678 C CA . TRP A 1 86 ? -1.791 7.129 10.463 1.00 93.12 86 TRP A CA 1
ATOM 679 C C . TRP A 1 86 ? -1.410 7.800 11.792 1.00 93.12 86 TRP A C 1
ATOM 681 O O . TRP A 1 86 ? -2.122 7.582 12.776 1.00 93.12 86 TRP A O 1
ATOM 691 N N . PRO A 1 87 ? -0.378 8.673 11.851 1.00 92.75 87 PRO A N 1
ATOM 692 C CA . PRO A 1 87 ? -0.094 9.459 13.053 1.00 92.75 87 PRO A CA 1
ATOM 693 C C . PRO A 1 87 ? -1.255 10.362 13.481 1.00 92.75 87 PRO A C 1
ATOM 695 O O . PRO A 1 87 ? -1.533 10.483 14.674 1.00 92.75 87 PRO A O 1
ATOM 698 N N . THR A 1 88 ? -1.959 10.982 12.528 1.00 92.62 88 THR A N 1
ATOM 699 C CA . THR A 1 88 ? -3.140 11.800 12.838 1.00 92.62 88 THR A CA 1
ATOM 700 C C . THR A 1 88 ? -4.259 10.948 13.427 1.00 92.62 88 THR A C 1
ATOM 702 O O . THR A 1 88 ? -4.788 11.288 14.481 1.00 92.62 88 THR A O 1
ATOM 705 N N . LEU A 1 89 ? -4.563 9.806 12.808 1.00 93.19 89 LEU A N 1
ATOM 706 C CA . LEU A 1 89 ? -5.609 8.898 13.266 1.00 93.19 89 LEU A CA 1
ATOM 707 C C . LEU A 1 89 ? -5.380 8.447 14.714 1.00 93.19 89 LEU A C 1
ATOM 709 O O . LEU A 1 89 ? -6.279 8.568 15.543 1.00 93.19 89 LEU A O 1
ATOM 713 N N . ILE A 1 90 ? -4.183 7.946 15.036 1.00 93.31 90 ILE A N 1
ATOM 714 C CA . ILE A 1 90 ? -3.913 7.419 16.380 1.00 93.31 90 ILE A CA 1
ATOM 715 C C . ILE A 1 90 ? -3.927 8.523 17.444 1.00 93.31 90 ILE A C 1
ATOM 717 O O . ILE A 1 90 ? -4.379 8.302 18.569 1.00 93.31 90 ILE A O 1
ATOM 721 N N . LYS A 1 91 ? -3.492 9.737 17.083 1.00 92.69 91 LYS A N 1
ATOM 722 C CA . LYS A 1 91 ? -3.582 10.913 17.951 1.00 92.69 91 LYS A CA 1
ATOM 723 C C . LYS A 1 91 ? -5.040 11.266 18.242 1.00 92.69 91 LYS A C 1
ATOM 725 O O . LYS A 1 91 ? -5.392 11.434 19.408 1.00 92.69 91 LYS A O 1
ATOM 730 N N . ASP A 1 92 ? -5.880 11.330 17.214 1.00 93.12 92 ASP A N 1
ATOM 731 C CA . ASP A 1 92 ? -7.296 11.682 17.347 1.00 93.12 92 ASP A CA 1
ATOM 732 C C . ASP A 1 92 ? -8.059 10.642 18.184 1.00 93.12 92 ASP A C 1
ATOM 734 O O . ASP A 1 92 ? -8.841 11.002 19.069 1.00 93.12 92 ASP A O 1
ATOM 738 N N . LEU A 1 93 ? -7.799 9.348 17.960 1.00 93.00 93 LEU A N 1
ATOM 739 C CA . LEU A 1 93 ? -8.399 8.261 18.740 1.00 93.00 93 LEU A CA 1
ATOM 740 C C . LEU A 1 93 ? -7.995 8.332 20.219 1.00 93.00 93 LEU A C 1
ATOM 742 O O . LEU A 1 93 ? -8.853 8.236 21.098 1.00 93.00 93 LEU A O 1
ATOM 746 N N . ASN A 1 94 ? -6.718 8.582 20.511 1.00 92.81 94 ASN A N 1
ATOM 747 C CA . ASN A 1 94 ? -6.240 8.734 21.885 1.00 92.81 94 ASN A CA 1
ATOM 748 C C . ASN A 1 94 ? -6.794 9.985 22.578 1.00 92.81 94 ASN A C 1
ATOM 750 O O . ASN A 1 94 ? -7.144 9.935 23.757 1.00 92.81 94 ASN A O 1
ATOM 754 N N . GLN A 1 95 ? -6.941 11.100 21.859 1.00 92.56 95 GLN A N 1
ATOM 755 C CA . GLN A 1 95 ? -7.583 12.303 22.396 1.00 92.56 95 GLN A CA 1
ATOM 756 C C . GLN A 1 95 ? -9.049 12.051 22.764 1.00 92.56 95 GLN A C 1
ATOM 758 O O . GLN A 1 95 ? -9.488 12.445 23.848 1.00 92.56 95 GLN A O 1
ATOM 763 N N . LYS A 1 96 ? -9.801 11.360 21.897 1.00 91.81 96 LYS A N 1
ATOM 764 C CA . LYS A 1 96 ? -11.186 10.952 22.177 1.00 91.81 96 LYS A CA 1
ATOM 765 C C . LYS A 1 96 ? -11.261 10.015 23.385 1.00 91.81 96 LYS A C 1
ATOM 767 O O . LYS A 1 96 ? -12.088 10.240 24.268 1.00 91.81 96 LYS A O 1
ATOM 772 N N . ASN A 1 97 ? -10.372 9.023 23.461 1.00 90.06 97 ASN A N 1
ATOM 773 C CA . ASN A 1 97 ? -10.303 8.088 24.586 1.00 90.06 97 ASN A CA 1
ATOM 774 C C . ASN A 1 97 ? -10.045 8.819 25.917 1.00 90.06 97 ASN A C 1
ATOM 776 O O . ASN A 1 97 ? -10.784 8.645 26.884 1.00 90.06 97 ASN A O 1
ATOM 780 N N . ASN A 1 98 ? -9.073 9.735 25.939 1.00 88.88 98 ASN A N 1
ATOM 781 C CA . ASN A 1 98 ? -8.753 10.529 27.126 1.00 88.88 98 ASN A CA 1
ATOM 782 C C . ASN A 1 98 ? -9.918 11.426 27.567 1.00 88.88 98 ASN A C 1
ATOM 784 O O . ASN A 1 98 ? -10.202 11.517 28.760 1.00 88.88 98 ASN A O 1
ATOM 788 N N . LYS A 1 99 ? -10.630 12.050 26.620 1.00 90.00 99 LYS A N 1
ATOM 789 C CA . LYS A 1 99 ? -11.819 12.860 26.926 1.00 90.00 99 LYS A CA 1
ATOM 790 C C . LYS A 1 99 ? -12.929 12.018 27.563 1.00 90.00 99 LYS A C 1
ATOM 792 O O . LYS A 1 99 ? -13.563 12.465 28.516 1.00 90.00 99 LYS A O 1
ATOM 797 N N . ASN A 1 100 ? -13.145 10.802 27.065 1.00 87.06 100 ASN A N 1
ATOM 798 C CA . ASN A 1 100 ? -14.142 9.887 27.619 1.00 87.06 100 ASN A CA 1
ATOM 799 C C . ASN A 1 100 ? -13.757 9.406 29.026 1.00 87.06 100 ASN A C 1
ATOM 801 O O . ASN A 1 100 ? -14.608 9.375 29.912 1.00 87.06 100 ASN A O 1
ATOM 805 N N . ASN A 1 101 ? -12.479 9.095 29.259 1.00 86.06 101 ASN A N 1
ATOM 806 C CA . ASN A 1 101 ? -11.994 8.647 30.568 1.00 86.06 101 ASN A CA 1
ATOM 807 C C . ASN A 1 101 ? -12.050 9.749 31.629 1.00 86.06 101 ASN A C 1
ATOM 809 O O . ASN A 1 101 ? -12.465 9.479 32.757 1.00 86.06 101 ASN A O 1
ATOM 813 N N . TYR A 1 102 ? -11.734 10.991 31.246 1.00 87.50 102 TYR A N 1
ATOM 814 C CA . TYR A 1 102 ? -11.881 12.156 32.118 1.00 87.50 102 TYR A CA 1
ATOM 815 C C . TYR A 1 102 ? -13.325 12.320 32.612 1.00 87.50 102 TYR A C 1
ATOM 817 O O . TYR A 1 102 ? -13.556 12.483 33.805 1.00 87.50 102 TYR A O 1
ATOM 825 N N . ASN A 1 103 ? -14.308 12.187 31.717 1.00 88.88 103 ASN A N 1
ATOM 826 C CA . ASN A 1 103 ? -15.723 12.297 32.083 1.00 88.88 103 ASN A CA 1
ATOM 827 C C . ASN A 1 103 ? -16.206 11.156 32.996 1.00 88.88 103 ASN A C 1
ATOM 829 O O . ASN A 1 103 ? -17.171 11.333 33.735 1.00 88.88 103 ASN A O 1
ATOM 833 N N . ASN A 1 104 ? -15.542 9.999 32.954 1.00 87.94 104 ASN A N 1
ATOM 834 C CA . ASN A 1 104 ? -15.925 8.803 33.704 1.00 87.94 104 ASN A CA 1
ATOM 835 C C . ASN A 1 104 ? -15.150 8.629 35.024 1.00 87.94 104 ASN A C 1
ATOM 837 O O . ASN A 1 104 ? -15.304 7.594 35.670 1.00 87.94 104 ASN A O 1
ATOM 841 N N . ASN A 1 105 ? -14.314 9.598 35.428 1.00 88.00 105 ASN A N 1
ATOM 842 C CA . ASN A 1 105 ? -13.416 9.499 36.592 1.00 88.00 105 ASN A CA 1
ATOM 843 C C . ASN A 1 105 ? -12.552 8.219 36.596 1.00 88.00 105 ASN A C 1
ATOM 845 O O . ASN A 1 105 ? -12.208 7.693 37.656 1.00 88.00 105 ASN A O 1
ATOM 849 N N . ASN A 1 106 ? -12.210 7.694 35.414 1.00 82.88 106 ASN A N 1
ATOM 850 C CA . ASN A 1 106 ? -11.399 6.490 35.298 1.00 82.88 106 ASN A CA 1
ATOM 851 C C . ASN A 1 106 ? -9.938 6.872 35.040 1.00 82.88 106 ASN A C 1
ATOM 853 O O . ASN A 1 106 ? -9.588 7.332 33.954 1.00 82.88 106 ASN A O 1
ATOM 857 N N . ASN A 1 107 ? -9.079 6.655 36.036 1.00 78.88 107 ASN A N 1
ATOM 858 C CA . ASN A 1 107 ? -7.652 6.976 35.945 1.00 78.88 107 ASN A CA 1
ATOM 859 C C . ASN A 1 107 ? -6.850 5.955 35.113 1.00 78.88 107 ASN A C 1
ATOM 861 O O . ASN A 1 107 ? -5.682 6.195 34.822 1.00 78.88 107 ASN A O 1
ATOM 865 N N . ASN A 1 108 ? -7.463 4.844 34.688 1.00 81.38 108 ASN A N 1
ATOM 866 C CA . ASN A 1 108 ? -6.799 3.785 33.924 1.00 81.38 108 ASN A CA 1
ATOM 867 C C . ASN A 1 108 ? -7.003 3.956 32.408 1.00 81.38 108 ASN A C 1
ATOM 869 O O . ASN A 1 108 ? -7.510 3.055 31.740 1.00 81.38 108 ASN A O 1
ATOM 873 N N . SER A 1 109 ? -6.635 5.118 31.857 1.00 78.62 109 SER A N 1
ATOM 874 C CA . SER A 1 109 ? -6.660 5.329 30.402 1.00 78.62 109 SER A CA 1
ATOM 875 C C . SER A 1 109 ? -5.503 4.571 29.752 1.00 78.62 109 SER A C 1
ATOM 877 O O . SER A 1 109 ? -4.350 4.996 29.839 1.00 78.62 109 SER A O 1
ATOM 879 N N . THR A 1 110 ? -5.789 3.442 29.105 1.00 85.81 110 THR A N 1
ATOM 880 C CA . THR A 1 110 ? -4.816 2.784 28.231 1.00 85.81 110 THR A CA 1
ATOM 881 C C . THR A 1 110 ? -4.770 3.525 26.899 1.00 85.81 110 THR A C 1
ATOM 883 O O . THR A 1 110 ? -5.788 3.688 26.224 1.00 85.81 110 THR A O 1
ATOM 886 N N . LEU A 1 111 ? -3.586 4.011 26.523 1.00 90.31 111 LEU A N 1
ATOM 887 C CA . LEU A 1 111 ? -3.374 4.575 25.193 1.00 90.31 111 LEU A CA 1
ATOM 888 C C . LEU A 1 111 ? -3.550 3.469 24.150 1.00 90.31 111 LEU A C 1
ATOM 890 O O . LEU A 1 111 ? -3.036 2.362 24.301 1.00 90.31 111 LEU A O 1
ATOM 894 N N . LEU A 1 112 ? -4.292 3.784 23.096 1.00 91.62 112 LEU A N 1
ATOM 895 C CA . LEU A 1 112 ? -4.415 2.948 21.918 1.00 91.62 112 LEU A CA 1
ATOM 896 C C . LEU A 1 112 ? -3.085 2.950 21.166 1.00 91.62 112 LEU A C 1
ATOM 898 O O . LEU A 1 112 ? -2.482 4.008 20.954 1.00 91.62 112 LEU A O 1
ATOM 902 N N . THR A 1 113 ? -2.687 1.762 20.725 1.00 92.81 113 THR A N 1
ATOM 903 C CA . THR A 1 113 ? -1.553 1.522 19.835 1.00 92.81 113 THR A CA 1
ATOM 904 C C . THR A 1 113 ? -2.052 1.001 18.487 1.00 92.81 113 THR A C 1
ATOM 906 O O . THR A 1 113 ? -3.156 0.465 18.372 1.00 92.81 113 THR A O 1
ATOM 909 N N . LEU A 1 114 ? -1.246 1.191 17.448 1.00 92.75 114 LEU A N 1
ATOM 910 C CA . LEU A 1 114 ? -1.531 0.815 16.072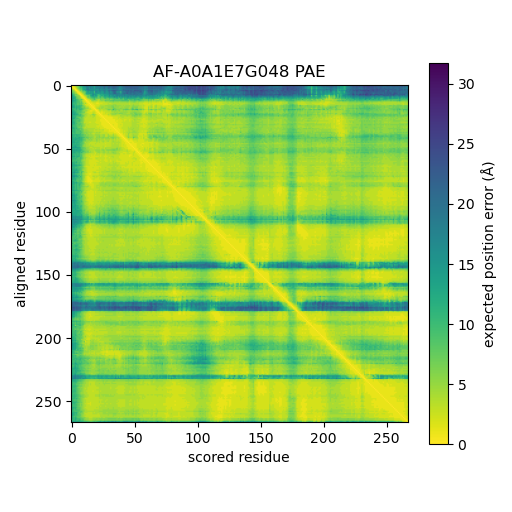 1.00 92.75 114 LEU A CA 1
ATOM 911 C C . LEU A 1 114 ? -0.377 -0.030 15.535 1.00 92.75 114 LEU A C 1
ATOM 913 O O . LEU A 1 114 ? 0.747 0.446 15.456 1.00 92.75 114 LEU A O 1
ATOM 917 N N . GLU A 1 115 ? -0.655 -1.260 15.123 1.00 94.62 115 GLU A N 1
ATOM 918 C CA . GLU A 1 115 ? 0.297 -2.093 14.381 1.00 94.62 115 GLU A CA 1
ATOM 919 C C . GLU A 1 115 ? 0.030 -1.907 12.878 1.00 94.62 115 GLU A C 1
ATOM 921 O O . GLU A 1 115 ? -1.035 -2.261 12.368 1.00 94.62 115 GLU A O 1
ATOM 926 N N . LEU A 1 116 ? 0.965 -1.283 12.162 1.00 94.31 116 LEU A N 1
ATOM 927 C CA . LEU A 1 116 ? 0.892 -1.046 10.724 1.00 94.31 116 LEU A CA 1
ATOM 928 C C . LEU A 1 116 ? 1.627 -2.150 9.970 1.00 94.31 116 LEU A C 1
ATOM 930 O O . LEU A 1 116 ? 2.843 -2.282 10.075 1.00 94.31 116 LEU A O 1
ATOM 934 N N . HIS A 1 117 ? 0.895 -2.901 9.150 1.00 95.25 117 HIS A N 1
ATOM 935 C CA . HIS A 1 117 ? 1.462 -3.935 8.286 1.00 95.25 117 HIS A CA 1
ATOM 936 C C . HIS A 1 117 ? 1.692 -3.393 6.876 1.00 95.25 117 HIS A C 1
ATOM 938 O O . HIS A 1 117 ? 0.745 -3.108 6.139 1.00 95.25 117 HIS A O 1
ATOM 944 N N . VAL A 1 118 ? 2.953 -3.284 6.478 1.00 94.62 118 VAL A N 1
ATOM 945 C CA . VAL A 1 118 ? 3.370 -2.796 5.165 1.00 94.62 118 VAL A CA 1
ATOM 946 C C . VAL A 1 118 ? 3.639 -3.986 4.237 1.00 94.62 118 VAL A C 1
ATOM 948 O O . VAL A 1 118 ? 4.595 -4.730 4.456 1.00 94.62 118 VAL A O 1
ATOM 951 N N . PRO A 1 119 ? 2.835 -4.186 3.179 1.00 95.31 119 PRO A N 1
ATOM 952 C CA . PRO A 1 119 ? 3.105 -5.236 2.205 1.00 95.31 119 PRO A CA 1
ATOM 953 C C . PRO A 1 119 ? 4.331 -4.852 1.377 1.00 95.31 119 PRO A C 1
ATOM 955 O O . PRO A 1 119 ? 4.273 -3.878 0.625 1.00 95.31 119 PRO A O 1
ATOM 958 N N . CYS A 1 120 ? 5.414 -5.616 1.473 1.00 96.19 120 CYS A N 1
ATOM 959 C CA . CYS A 1 120 ? 6.653 -5.378 0.743 1.00 96.19 120 CYS A CA 1
ATOM 960 C C . CYS A 1 120 ? 6.690 -6.158 -0.562 1.00 96.19 120 CYS A C 1
ATOM 962 O O . CYS A 1 120 ? 6.582 -7.380 -0.582 1.00 96.19 120 CYS A O 1
ATOM 964 N N . ARG A 1 121 ? 6.789 -5.434 -1.677 1.00 93.62 121 ARG A N 1
ATOM 965 C CA . ARG A 1 121 ? 6.774 -6.013 -3.021 1.00 93.62 121 ARG A CA 1
ATOM 966 C C . ARG A 1 121 ? 8.169 -6.031 -3.615 1.00 93.62 121 ARG A C 1
ATOM 968 O O . ARG A 1 121 ? 8.993 -5.185 -3.292 1.00 93.62 121 ARG A O 1
ATOM 975 N N . GLU A 1 122 ? 8.372 -6.950 -4.550 1.00 95.81 122 GLU A N 1
ATOM 976 C CA . GLU A 1 122 ? 9.551 -6.923 -5.408 1.00 95.81 122 GLU A CA 1
ATOM 977 C C . GLU A 1 122 ? 9.581 -5.587 -6.195 1.00 95.81 122 GLU A C 1
ATOM 979 O O . GLU A 1 122 ? 8.542 -5.199 -6.756 1.00 95.81 122 GLU A O 1
ATOM 984 N N . PRO A 1 123 ? 10.715 -4.855 -6.198 1.00 96.25 123 PRO A N 1
ATOM 985 C CA . PRO A 1 123 ? 10.790 -3.503 -6.749 1.00 96.25 123 PRO A CA 1
ATOM 986 C C . PRO A 1 123 ? 10.332 -3.371 -8.205 1.00 96.25 123 PRO A C 1
ATOM 988 O O . PRO A 1 123 ? 9.540 -2.472 -8.500 1.00 96.25 123 PRO A O 1
ATOM 991 N N . LEU A 1 124 ? 10.744 -4.269 -9.110 1.00 96.00 124 LEU A N 1
ATOM 992 C CA . LEU A 1 124 ? 10.353 -4.186 -10.524 1.00 96.00 124 LEU A CA 1
ATOM 993 C C . LEU A 1 124 ? 8.859 -4.441 -10.717 1.00 96.00 124 LEU A C 1
ATOM 995 O O . LEU A 1 124 ? 8.182 -3.706 -11.436 1.00 96.00 124 LEU A O 1
ATOM 999 N N . GLN A 1 125 ? 8.306 -5.450 -10.047 1.00 94.00 125 GLN A N 1
ATOM 1000 C CA . GLN A 1 125 ? 6.871 -5.726 -10.090 1.00 94.00 125 GLN A CA 1
ATOM 1001 C C . GLN A 1 125 ? 6.050 -4.555 -9.555 1.00 94.00 125 GLN A C 1
ATOM 1003 O O . GLN A 1 125 ? 4.982 -4.249 -10.092 1.00 94.00 125 GLN A O 1
ATOM 1008 N N . HIS A 1 126 ? 6.519 -3.895 -8.496 1.00 93.69 126 HIS A N 1
ATOM 1009 C CA . HIS A 1 126 ? 5.852 -2.708 -7.984 1.00 93.69 126 HIS A CA 1
ATOM 1010 C C . HIS A 1 126 ? 5.932 -1.548 -8.978 1.00 93.69 126 HIS A C 1
ATOM 1012 O O . HIS A 1 126 ? 4.897 -0.948 -9.263 1.00 93.69 126 HIS A O 1
ATOM 1018 N N . LEU A 1 127 ? 7.113 -1.273 -9.540 1.00 94.81 127 LEU A N 1
ATOM 1019 C CA . LEU A 1 127 ? 7.317 -0.235 -10.551 1.00 94.81 127 LEU A CA 1
ATOM 1020 C C . LEU A 1 127 ? 6.354 -0.410 -11.731 1.00 94.81 127 LEU A C 1
ATOM 1022 O O . LEU A 1 127 ? 5.623 0.513 -12.087 1.00 94.81 127 LEU A O 1
ATOM 1026 N N . MET A 1 128 ? 6.279 -1.623 -12.277 1.00 93.81 128 MET A N 1
ATOM 1027 C CA . MET A 1 128 ? 5.399 -1.926 -13.405 1.00 93.81 128 MET A CA 1
ATOM 1028 C C . MET A 1 128 ? 3.918 -1.919 -13.013 1.00 93.81 128 MET A C 1
ATOM 1030 O O . MET A 1 128 ? 3.072 -1.487 -13.795 1.00 93.81 128 MET A O 1
ATOM 1034 N N . SER A 1 129 ? 3.580 -2.296 -11.775 1.00 91.06 129 SER A N 1
ATOM 1035 C CA . SER A 1 129 ? 2.220 -2.115 -11.254 1.00 91.06 129 SER A CA 1
ATOM 1036 C C . SER A 1 129 ? 1.832 -0.636 -11.154 1.00 91.06 129 SER A C 1
ATOM 1038 O O . SER A 1 129 ? 0.652 -0.333 -11.324 1.00 91.06 129 SER A O 1
ATOM 1040 N N . MET A 1 130 ? 2.770 0.262 -10.844 1.00 91.38 130 MET A N 1
ATOM 1041 C CA . MET A 1 130 ? 2.528 1.709 -10.809 1.00 91.38 130 MET A CA 1
ATOM 1042 C C . MET A 1 130 ? 2.395 2.271 -12.225 1.00 91.38 130 MET A C 1
ATOM 1044 O O . MET A 1 130 ? 1.445 3.003 -12.497 1.00 91.38 130 MET A O 1
ATOM 1048 N N . ALA A 1 131 ? 3.257 1.835 -13.148 1.00 92.25 131 ALA A N 1
ATOM 1049 C CA . ALA A 1 131 ? 3.160 2.164 -14.567 1.00 92.25 131 ALA A CA 1
ATOM 1050 C C . ALA A 1 131 ? 1.767 1.821 -15.128 1.00 92.25 131 ALA A C 1
ATOM 1052 O O . ALA A 1 131 ? 1.084 2.689 -15.670 1.00 92.25 131 ALA A O 1
ATOM 1053 N N . SER A 1 132 ? 1.292 0.594 -14.888 1.00 90.25 132 SER A N 1
ATOM 1054 C CA . SER A 1 132 ? -0.053 0.153 -15.278 1.00 90.25 132 SER A CA 1
ATOM 1055 C C . SER A 1 132 ? -1.157 0.981 -14.608 1.00 90.25 132 SER A C 1
ATOM 1057 O O . SER A 1 132 ? -2.066 1.456 -15.288 1.00 90.25 132 SER A O 1
ATOM 1059 N N . HIS A 1 133 ? -1.061 1.226 -13.295 1.00 87.56 133 HIS A N 1
ATOM 1060 C CA . HIS A 1 133 ? -2.059 2.008 -12.557 1.00 87.56 133 HIS A CA 1
ATOM 1061 C C . HIS A 1 133 ? -2.242 3.427 -13.115 1.00 87.56 133 HIS A C 1
ATOM 1063 O O . HIS A 1 133 ? -3.364 3.930 -13.161 1.00 87.56 133 HIS A O 1
ATOM 1069 N N . PHE A 1 134 ? -1.153 4.058 -13.559 1.00 88.69 134 PHE A N 1
ATOM 1070 C CA . PHE A 1 134 ? -1.164 5.407 -14.125 1.00 88.69 134 PHE A CA 1
ATOM 1071 C C . PHE A 1 134 ? -1.259 5.446 -15.654 1.00 88.69 134 PHE A C 1
ATOM 1073 O O . PHE A 1 134 ? -1.147 6.526 -16.240 1.00 88.69 134 PHE A O 1
ATOM 1080 N N . ASN A 1 135 ? -1.465 4.294 -16.301 1.00 90.19 135 ASN A N 1
ATOM 1081 C CA . ASN A 1 135 ? -1.470 4.152 -17.756 1.00 90.19 135 ASN A CA 1
ATOM 1082 C C . ASN A 1 135 ? -0.222 4.785 -18.409 1.00 90.19 135 ASN A C 1
ATOM 1084 O O . ASN A 1 135 ? -0.302 5.570 -19.358 1.00 90.19 135 ASN A O 1
ATOM 1088 N N . LYS A 1 136 ? 0.949 4.498 -17.835 1.00 91.25 136 LYS A N 1
ATOM 1089 C CA . LYS A 1 136 ? 2.260 4.932 -18.319 1.00 91.25 136 LYS A CA 1
ATOM 1090 C C . LYS A 1 136 ? 3.028 3.734 -18.858 1.00 91.25 136 LYS A C 1
ATOM 1092 O O . LYS A 1 136 ? 3.039 2.669 -18.249 1.00 91.25 136 LYS A O 1
ATOM 1097 N N . LYS A 1 137 ? 3.716 3.929 -19.981 1.00 91.62 137 LYS A N 1
ATOM 1098 C CA . LYS A 1 137 ? 4.656 2.947 -20.523 1.00 91.62 137 LYS A CA 1
ATOM 1099 C C . LYS A 1 137 ? 6.037 3.194 -19.922 1.00 91.62 137 LYS A C 1
ATOM 1101 O O . LYS A 1 137 ? 6.549 4.306 -20.021 1.00 91.62 137 LYS A O 1
ATOM 1106 N N . TYR A 1 138 ? 6.636 2.162 -19.333 1.00 92.44 138 TYR A N 1
ATOM 1107 C CA . TYR A 1 138 ? 8.051 2.189 -18.968 1.00 92.44 138 TYR A CA 1
ATOM 1108 C C . TYR A 1 138 ? 8.910 1.968 -20.219 1.00 92.44 138 TYR A C 1
ATOM 1110 O O . TYR A 1 138 ? 8.632 1.057 -21.003 1.00 92.44 138 TYR A O 1
ATOM 1118 N N . VAL A 1 139 ? 9.928 2.803 -20.422 1.00 91.00 139 VAL A N 1
ATOM 1119 C CA . VAL A 1 139 ? 10.811 2.751 -21.596 1.00 91.00 139 VAL A CA 1
ATOM 1120 C C . VAL A 1 139 ? 12.212 2.352 -21.141 1.00 91.00 139 VAL A C 1
ATOM 1122 O O . VAL A 1 139 ? 12.765 2.996 -20.256 1.00 91.00 139 VAL A O 1
ATOM 1125 N N . CYS A 1 140 ? 12.773 1.301 -21.747 1.00 88.44 140 CYS A N 1
ATOM 1126 C CA . CYS A 1 140 ? 14.108 0.792 -21.413 1.00 88.44 140 CYS A CA 1
ATOM 1127 C C . CYS A 1 140 ? 15.221 1.296 -22.341 1.00 88.44 140 CYS A C 1
ATOM 1129 O O . CYS A 1 140 ? 16.391 1.047 -22.063 1.00 88.44 140 CYS A O 1
ATOM 1131 N N . ASP A 1 141 ? 14.874 1.956 -23.448 1.00 80.88 141 ASP A N 1
ATOM 1132 C CA . ASP A 1 141 ? 15.842 2.382 -24.456 1.00 80.88 141 ASP A CA 1
ATOM 1133 C C . ASP A 1 141 ? 16.432 3.760 -24.112 1.00 80.88 141 ASP A C 1
ATOM 1135 O O . ASP A 1 141 ? 15.780 4.796 -24.269 1.00 80.88 141 ASP A O 1
ATOM 1139 N N . GLU A 1 142 ? 17.680 3.765 -23.633 1.00 68.12 142 GLU A N 1
ATOM 1140 C CA . GLU A 1 142 ? 18.433 4.995 -23.358 1.00 68.12 142 GLU A CA 1
ATOM 1141 C C . GLU A 1 142 ? 18.805 5.752 -24.655 1.00 68.12 142 GLU A C 1
ATOM 1143 O O . GLU A 1 142 ? 19.008 6.967 -24.623 1.00 68.12 142 GLU A O 1
ATOM 1148 N N . GLN A 1 143 ? 18.878 5.065 -25.802 1.00 62.91 143 GLN A N 1
ATOM 1149 C CA . GLN A 1 143 ? 19.386 5.593 -27.074 1.00 62.91 143 GLN A CA 1
ATOM 1150 C C . GLN A 1 143 ? 18.280 6.143 -27.984 1.00 62.91 143 GLN A C 1
ATOM 1152 O O . GLN A 1 143 ? 18.500 7.144 -28.665 1.00 62.91 143 GLN A O 1
ATOM 1157 N N . GLU A 1 144 ? 17.089 5.541 -27.983 1.00 62.06 144 GLU A N 1
ATOM 1158 C CA . GLU A 1 144 ? 15.978 5.954 -28.855 1.00 62.06 144 GLU A CA 1
ATOM 1159 C C . GLU A 1 144 ? 15.302 7.255 -28.381 1.00 62.06 144 GLU A C 1
ATOM 1161 O O . GLU A 1 144 ? 14.780 8.016 -29.197 1.00 62.06 144 GLU A O 1
ATOM 1166 N N . ILE A 1 145 ? 15.335 7.550 -27.072 1.00 67.06 145 ILE A N 1
ATOM 1167 C CA . ILE A 1 145 ? 14.582 8.679 -26.483 1.00 67.06 145 ILE A CA 1
ATOM 1168 C C . ILE A 1 145 ? 15.463 9.630 -25.645 1.00 67.06 145 ILE A C 1
ATOM 1170 O O . ILE A 1 145 ? 14.973 10.647 -25.160 1.00 67.06 145 ILE A O 1
ATOM 1174 N N . ASN A 1 146 ? 16.772 9.369 -25.506 1.00 80.31 146 ASN A N 1
ATOM 1175 C CA . ASN A 1 146 ? 17.681 10.171 -24.668 1.00 80.31 146 ASN A CA 1
ATOM 1176 C C . ASN A 1 146 ? 17.153 10.329 -23.220 1.00 80.31 146 ASN A C 1
ATOM 1178 O O . ASN A 1 146 ? 17.176 11.419 -22.643 1.00 80.31 146 ASN A O 1
ATOM 1182 N N . ILE A 1 147 ? 16.613 9.239 -22.663 1.00 87.50 147 ILE A N 1
ATOM 1183 C CA . ILE A 1 147 ? 16.069 9.166 -21.300 1.00 87.50 147 ILE A CA 1
ATOM 1184 C C . ILE A 1 147 ? 17.021 8.331 -20.445 1.00 87.50 147 ILE A C 1
ATOM 1186 O O . ILE A 1 147 ? 17.391 7.221 -20.818 1.00 87.50 147 ILE A O 1
ATOM 1190 N N . THR A 1 148 ? 17.392 8.842 -19.273 1.00 92.69 148 THR A N 1
ATOM 1191 C CA . THR A 1 148 ? 18.176 8.085 -18.287 1.00 92.69 148 THR A CA 1
ATOM 1192 C C . THR A 1 148 ? 17.282 7.154 -17.461 1.00 92.69 148 THR A C 1
ATOM 1194 O O . THR A 1 148 ? 16.088 7.406 -17.297 1.00 92.69 148 THR A O 1
ATOM 1197 N N . ILE A 1 149 ? 17.843 6.093 -16.869 1.00 93.25 149 ILE A N 1
ATOM 1198 C CA . ILE A 1 149 ? 17.070 5.177 -16.004 1.00 93.25 149 ILE A CA 1
ATOM 1199 C C . ILE A 1 149 ? 16.314 5.906 -14.875 1.00 93.25 149 ILE A C 1
ATOM 1201 O O . ILE A 1 149 ? 15.121 5.633 -14.724 1.00 93.25 149 ILE A O 1
ATOM 1205 N N . PRO A 1 150 ? 16.919 6.851 -14.122 1.00 93.69 150 PRO A N 1
ATOM 1206 C CA . PRO A 1 150 ? 16.181 7.621 -13.119 1.00 93.69 150 PRO A CA 1
ATOM 1207 C C . PRO A 1 150 ? 14.971 8.362 -13.704 1.00 93.69 150 PRO A C 1
ATOM 1209 O O . PRO A 1 150 ? 13.879 8.299 -13.149 1.00 93.69 150 PRO A O 1
ATOM 1212 N N . GLN A 1 151 ? 15.116 8.985 -14.879 1.00 92.12 151 GLN A N 1
ATOM 1213 C CA . GLN A 1 151 ? 14.007 9.670 -15.555 1.00 92.12 151 GLN A CA 1
ATOM 1214 C C . GLN A 1 151 ? 12.895 8.696 -15.982 1.00 92.12 151 GLN A C 1
ATOM 1216 O O . GLN A 1 151 ? 11.709 9.021 -15.868 1.00 92.12 151 GLN A O 1
ATOM 1221 N N . ALA A 1 152 ? 13.254 7.496 -16.450 1.00 93.12 152 ALA A N 1
ATOM 1222 C CA . ALA A 1 152 ? 12.288 6.449 -16.780 1.00 93.12 152 ALA A CA 1
ATOM 1223 C C . ALA A 1 152 ? 11.523 5.967 -15.533 1.00 93.12 152 ALA A C 1
ATOM 1225 O O . ALA A 1 152 ? 10.302 5.801 -15.590 1.00 93.12 152 ALA A O 1
ATOM 1226 N N . ILE A 1 153 ? 12.214 5.798 -14.397 1.00 94.50 153 ILE A N 1
ATOM 1227 C CA . ILE A 1 153 ? 11.605 5.456 -13.100 1.00 94.50 153 ILE A CA 1
ATOM 1228 C C . ILE A 1 153 ? 10.648 6.565 -12.652 1.00 94.50 153 ILE A C 1
ATOM 1230 O O . ILE A 1 153 ? 9.472 6.288 -12.411 1.00 94.50 153 ILE A O 1
ATOM 1234 N N . ASP A 1 154 ? 11.106 7.817 -12.612 1.00 91.88 154 ASP A N 1
ATOM 1235 C CA . ASP A 1 154 ? 10.312 8.969 -12.168 1.00 91.88 154 ASP A CA 1
ATOM 1236 C C . ASP A 1 154 ? 9.027 9.146 -12.989 1.00 91.88 154 ASP A C 1
ATOM 1238 O O . ASP A 1 154 ? 7.971 9.484 -12.442 1.00 91.88 154 ASP A O 1
ATOM 1242 N N . THR A 1 155 ? 9.094 8.855 -14.292 1.00 90.62 155 THR A N 1
ATOM 1243 C CA . THR A 1 155 ? 7.951 8.940 -15.214 1.00 90.62 155 THR A CA 1
ATOM 1244 C C . THR A 1 155 ? 6.799 8.019 -14.808 1.00 90.62 155 THR A C 1
ATOM 1246 O O . THR A 1 155 ? 5.633 8.391 -14.971 1.00 90.62 155 THR A O 1
ATOM 1249 N N . VAL A 1 156 ? 7.099 6.823 -14.288 1.00 91.75 156 VAL A N 1
ATOM 1250 C CA . VAL A 1 156 ? 6.078 5.811 -13.964 1.00 91.75 156 VAL A CA 1
ATOM 1251 C C . VAL A 1 156 ? 5.787 5.697 -12.469 1.00 91.75 156 VAL A C 1
ATOM 1253 O O . VAL A 1 156 ? 4.643 5.453 -12.091 1.00 91.75 156 VAL A O 1
ATOM 1256 N N . TYR A 1 157 ? 6.792 5.884 -11.611 1.00 88.00 157 TYR A N 1
ATOM 1257 C CA . TYR A 1 157 ? 6.636 5.809 -10.159 1.00 88.00 157 TYR A CA 1
ATOM 1258 C C . TYR A 1 157 ? 5.962 7.075 -9.617 1.00 88.00 157 TYR A C 1
ATOM 1260 O O . TYR A 1 157 ? 5.281 7.031 -8.591 1.00 88.00 157 TYR A O 1
ATOM 1268 N N . MET A 1 158 ? 6.090 8.187 -10.359 1.00 78.12 158 MET A N 1
ATOM 1269 C CA . MET A 1 158 ? 5.508 9.488 -10.055 1.00 78.12 158 MET A CA 1
ATOM 1270 C C . MET A 1 158 ? 5.825 9.904 -8.619 1.00 78.12 158 MET A C 1
ATOM 1272 O O . MET A 1 158 ? 4.928 9.918 -7.780 1.00 78.12 158 MET A O 1
ATOM 1276 N N . LYS A 1 159 ? 7.089 10.244 -8.336 1.00 74.12 159 LYS A N 1
ATOM 1277 C CA . LYS A 1 159 ? 7.644 10.615 -7.015 1.00 74.12 159 LYS A CA 1
ATOM 1278 C C . LYS A 1 159 ? 6.643 11.262 -6.042 1.00 74.12 159 LYS A C 1
ATOM 1280 O O . LYS A 1 159 ? 6.495 10.817 -4.909 1.00 74.12 159 LYS A O 1
ATOM 1285 N N . GLN A 1 160 ? 5.865 12.247 -6.505 1.00 75.38 160 GLN A N 1
ATOM 1286 C CA . GLN A 1 160 ? 4.818 12.913 -5.718 1.00 75.38 160 GLN A CA 1
ATOM 1287 C C . GLN A 1 160 ? 3.723 11.972 -5.167 1.00 75.38 160 GLN A C 1
ATOM 1289 O O . GLN A 1 160 ? 3.256 12.158 -4.045 1.00 75.38 160 GLN A O 1
ATOM 1294 N N . PHE A 1 161 ? 3.277 10.980 -5.932 1.00 78.81 161 PHE A N 1
ATOM 1295 C CA . PHE A 1 161 ? 2.219 10.040 -5.553 1.00 78.81 161 PHE A CA 1
ATOM 1296 C C . PHE A 1 161 ? 2.760 8.758 -4.920 1.00 78.81 161 PHE A C 1
ATOM 1298 O O . PHE A 1 161 ? 2.140 8.255 -3.983 1.00 78.81 161 PHE A O 1
ATOM 1305 N N . GLY A 1 162 ? 3.891 8.238 -5.406 1.00 77.75 162 GLY A N 1
ATOM 1306 C CA . GLY A 1 162 ? 4.534 7.055 -4.829 1.00 77.75 162 GLY A CA 1
ATOM 1307 C C . GLY A 1 162 ? 5.038 7.326 -3.411 1.00 77.75 162 GLY A C 1
ATOM 1308 O O . GLY A 1 162 ? 4.604 6.680 -2.455 1.00 77.75 162 GLY A O 1
ATOM 1309 N N . ASP A 1 163 ? 5.865 8.361 -3.253 1.00 87.81 163 ASP A N 1
ATOM 1310 C CA . ASP A 1 163 ? 6.541 8.650 -1.982 1.00 87.81 163 ASP A CA 1
ATOM 1311 C C . ASP A 1 163 ? 5.658 9.408 -0.982 1.00 87.81 163 ASP A C 1
ATOM 1313 O O . ASP A 1 163 ? 5.989 9.506 0.194 1.00 87.81 163 ASP A O 1
ATOM 1317 N N . SER A 1 164 ? 4.486 9.912 -1.382 1.00 91.06 164 SER A N 1
ATOM 1318 C CA . SER A 1 164 ? 3.548 10.511 -0.416 1.00 91.06 164 SER A CA 1
ATOM 1319 C C . SER A 1 164 ? 2.784 9.474 0.410 1.00 91.06 164 SER A C 1
ATOM 1321 O O . SER A 1 164 ? 2.242 9.806 1.469 1.00 91.06 164 SER A O 1
ATOM 1323 N N . ARG A 1 165 ? 2.744 8.209 -0.026 1.00 90.38 165 ARG A N 1
ATOM 1324 C CA . ARG A 1 165 ? 2.035 7.124 0.677 1.00 90.38 165 ARG A CA 1
ATOM 1325 C C . ARG A 1 165 ? 2.849 6.469 1.785 1.00 90.38 165 ARG A C 1
ATOM 1327 O O . ARG A 1 165 ? 2.265 5.828 2.655 1.00 90.38 165 ARG A O 1
ATOM 1334 N N . PHE A 1 166 ? 4.164 6.656 1.790 1.00 93.12 166 PHE A N 1
ATOM 1335 C CA . PHE A 1 166 ? 5.053 6.094 2.798 1.00 93.12 166 PHE A CA 1
ATOM 1336 C C . PHE A 1 166 ? 6.162 7.083 3.151 1.00 93.12 166 PHE A C 1
ATOM 1338 O O . PHE A 1 166 ? 6.737 7.707 2.273 1.00 93.12 166 PHE A O 1
ATOM 1345 N N . SER A 1 167 ? 6.503 7.190 4.433 1.00 91.75 167 SER A N 1
ATOM 1346 C CA . SER A 1 167 ? 7.643 7.989 4.884 1.00 91.75 167 SER A CA 1
ATOM 1347 C C . SER A 1 167 ? 8.413 7.245 5.962 1.00 91.75 167 SER A C 1
ATOM 1349 O O . SER A 1 167 ? 7.811 6.668 6.868 1.00 91.75 167 SER A O 1
ATOM 1351 N N . THR A 1 168 ? 9.743 7.341 5.924 1.00 86.81 168 THR A N 1
ATOM 1352 C CA . THR A 1 168 ? 10.621 6.869 7.005 1.00 86.81 168 THR A CA 1
ATOM 1353 C C . THR A 1 168 ? 10.377 7.610 8.318 1.00 86.81 168 THR A C 1
ATOM 1355 O O . THR A 1 168 ? 10.732 7.098 9.372 1.00 86.81 168 THR A O 1
ATOM 1358 N N . THR A 1 169 ? 9.697 8.761 8.312 1.00 86.31 169 THR A N 1
ATOM 1359 C CA . THR A 1 169 ? 9.228 9.415 9.545 1.00 86.31 169 THR A CA 1
ATOM 1360 C C . THR A 1 169 ? 8.310 8.507 10.373 1.00 86.31 169 THR A C 1
ATOM 1362 O O . THR A 1 169 ? 8.289 8.628 11.594 1.00 86.31 169 THR A O 1
ATOM 1365 N N . LEU A 1 170 ? 7.604 7.553 9.746 1.00 83.56 170 LEU A N 1
ATOM 1366 C CA . LEU A 1 170 ? 6.848 6.527 10.476 1.00 83.56 170 LEU A CA 1
ATOM 1367 C C . LEU A 1 170 ? 7.752 5.664 11.373 1.00 83.56 170 LEU A C 1
ATOM 1369 O O . LEU A 1 170 ? 7.290 5.204 12.408 1.00 83.56 170 LEU A O 1
ATOM 1373 N N . LEU A 1 171 ? 9.028 5.488 11.009 1.00 77.62 171 LEU A N 1
ATOM 1374 C CA . LEU A 1 171 ? 10.033 4.789 11.817 1.00 77.62 171 LEU A CA 1
ATOM 1375 C C . LEU A 1 171 ? 10.576 5.673 12.946 1.00 77.62 171 LEU A C 1
ATOM 1377 O O . LEU A 1 171 ? 10.843 5.181 14.037 1.00 77.62 171 LEU A O 1
ATOM 1381 N N . LEU A 1 172 ? 10.758 6.972 12.681 1.00 70.00 172 LEU A N 1
ATOM 1382 C CA . LEU A 1 172 ? 11.369 7.920 13.624 1.00 70.00 172 LEU A CA 1
ATOM 1383 C C . LEU A 1 172 ? 10.453 8.266 14.800 1.00 70.00 172 LEU A C 1
ATOM 1385 O O . LEU A 1 172 ? 10.938 8.527 15.895 1.00 70.00 172 LEU A O 1
ATOM 1389 N N . ASN A 1 173 ? 9.134 8.182 14.616 1.00 59.22 173 ASN A N 1
ATOM 1390 C CA . ASN A 1 173 ? 8.170 8.361 15.705 1.00 59.22 173 ASN A CA 1
ATOM 1391 C C . ASN A 1 173 ? 8.274 7.292 16.820 1.00 59.22 173 ASN A C 1
ATOM 1393 O O . ASN A 1 173 ? 7.537 7.386 17.797 1.00 59.22 173 ASN A O 1
ATOM 1397 N N . ASN A 1 174 ? 9.189 6.321 16.701 1.00 54.81 174 ASN A N 1
ATOM 1398 C CA . ASN A 1 174 ? 9.507 5.344 17.743 1.00 54.81 174 ASN A CA 1
ATOM 1399 C C . ASN A 1 174 ? 10.574 5.799 18.757 1.00 54.81 174 ASN A C 1
ATOM 1401 O O . ASN A 1 174 ? 10.734 5.127 19.778 1.00 54.81 174 ASN A O 1
ATOM 1405 N N . SER A 1 175 ? 11.334 6.880 18.505 1.00 53.56 175 SER A N 1
ATOM 1406 C CA . SER A 1 175 ? 12.403 7.300 19.435 1.00 53.56 175 SER A CA 1
ATOM 1407 C C . SER A 1 175 ? 11.946 8.295 20.502 1.00 53.56 175 SER A C 1
ATOM 1409 O O . SER A 1 175 ? 12.485 8.280 21.606 1.00 53.56 175 SER A O 1
ATOM 1411 N N . ASP A 1 176 ? 10.931 9.116 20.214 1.00 53.78 176 ASP A N 1
ATOM 1412 C CA . ASP A 1 176 ? 10.580 10.276 21.042 1.00 53.78 176 ASP A CA 1
ATOM 1413 C C . ASP A 1 176 ? 9.163 10.137 21.642 1.00 53.78 176 ASP A C 1
ATOM 1415 O O . ASP A 1 176 ? 8.213 10.805 21.237 1.00 53.78 176 ASP A O 1
ATOM 1419 N N . ASN A 1 177 ? 9.019 9.255 22.638 1.00 51.56 177 ASN A N 1
ATOM 1420 C CA . ASN A 1 177 ? 7.930 9.196 23.636 1.00 51.56 177 ASN A CA 1
ATOM 1421 C C . ASN A 1 177 ? 6.454 9.102 23.172 1.00 51.56 177 ASN A C 1
ATOM 1423 O O . ASN A 1 177 ? 5.569 9.096 24.026 1.00 51.56 177 ASN A O 1
ATOM 1427 N N . ASN A 1 178 ? 6.145 8.967 21.880 1.00 56.69 178 ASN A N 1
ATOM 1428 C CA . ASN A 1 178 ? 4.774 8.784 21.373 1.00 56.69 178 ASN A CA 1
ATOM 1429 C C . ASN A 1 178 ? 4.639 7.498 20.537 1.00 56.69 178 ASN A C 1
ATOM 1431 O O . ASN A 1 178 ? 4.077 7.506 19.439 1.00 56.69 178 ASN A O 1
ATOM 1435 N N . ASN A 1 179 ? 5.134 6.390 21.098 1.00 69.56 179 ASN A N 1
ATOM 1436 C CA . ASN A 1 179 ? 5.253 5.056 20.490 1.00 69.56 179 ASN A CA 1
ATOM 1437 C C . ASN A 1 179 ? 3.907 4.328 20.342 1.00 69.56 179 ASN A C 1
ATOM 1439 O O . ASN A 1 179 ? 3.732 3.203 20.803 1.00 69.56 179 ASN A O 1
ATOM 1443 N N . ASN A 1 180 ? 2.935 4.969 19.701 1.00 89.62 180 ASN A N 1
ATOM 1444 C CA . ASN A 1 180 ? 1.631 4.363 19.460 1.00 89.62 180 ASN A CA 1
ATOM 1445 C C . ASN A 1 180 ? 1.525 3.739 18.065 1.00 89.62 180 ASN A C 1
ATOM 1447 O O . ASN A 1 180 ? 0.429 3.346 17.684 1.00 89.62 180 ASN A O 1
ATOM 1451 N N . ILE A 1 181 ? 2.616 3.669 17.294 1.00 91.44 181 ILE A N 1
ATOM 1452 C CA . ILE A 1 181 ? 2.647 3.012 15.984 1.00 91.44 181 ILE A CA 1
ATOM 1453 C C . ILE A 1 181 ? 3.811 2.021 15.938 1.00 91.44 181 ILE A C 1
ATOM 1455 O O . ILE A 1 181 ? 4.961 2.439 15.907 1.00 91.44 181 ILE A O 1
ATOM 1459 N N . ASP A 1 182 ? 3.515 0.726 15.881 1.00 92.69 182 ASP A N 1
ATOM 1460 C CA . ASP A 1 182 ? 4.488 -0.314 15.540 1.00 92.69 182 ASP A CA 1
ATOM 1461 C C . ASP A 1 182 ? 4.413 -0.584 14.033 1.00 92.69 182 ASP A C 1
ATOM 1463 O O . ASP A 1 182 ? 3.322 -0.730 13.483 1.00 92.69 182 ASP A O 1
ATOM 1467 N N . LEU A 1 183 ? 5.553 -0.619 13.346 1.00 93.44 183 LEU A N 1
ATOM 1468 C CA . LEU A 1 183 ? 5.611 -0.811 11.899 1.00 93.44 183 LEU A CA 1
ATOM 1469 C C . LEU A 1 183 ? 6.222 -2.175 11.590 1.00 93.44 183 LEU A C 1
ATOM 1471 O O . LEU A 1 183 ? 7.382 -2.436 11.909 1.00 93.44 183 LEU A O 1
ATOM 1475 N N . LYS A 1 184 ? 5.452 -3.020 10.910 1.00 95.62 184 LYS A N 1
ATOM 1476 C CA . LYS A 1 184 ? 5.877 -4.339 10.445 1.00 95.62 184 LYS A CA 1
ATOM 1477 C C . LYS A 1 184 ? 5.819 -4.415 8.931 1.00 95.62 184 LYS A C 1
ATOM 1479 O O . LYS A 1 184 ? 4.974 -3.774 8.308 1.00 95.62 184 LYS A O 1
ATOM 1484 N N . CYS A 1 185 ? 6.682 -5.218 8.327 1.00 96.31 185 CYS A N 1
ATOM 1485 C CA . CYS A 1 185 ? 6.587 -5.566 6.912 1.00 96.31 185 CYS A CA 1
ATOM 1486 C C . CYS A 1 185 ? 6.209 -7.030 6.728 1.00 96.31 185 CYS A C 1
ATOM 1488 O O . CYS A 1 185 ? 6.331 -7.832 7.647 1.00 96.31 185 CYS A O 1
ATOM 1490 N N . PHE A 1 186 ? 5.761 -7.392 5.532 1.00 96.69 186 PHE A N 1
ATOM 1491 C CA . PHE A 1 186 ? 5.554 -8.788 5.162 1.00 96.69 186 PHE A CA 1
ATOM 1492 C C . PHE A 1 186 ? 5.655 -8.973 3.653 1.00 96.69 186 PHE A C 1
ATOM 1494 O O . PHE A 1 186 ? 5.367 -8.044 2.894 1.00 96.69 186 PHE A O 1
ATOM 1501 N N . ASN A 1 187 ? 6.000 -10.181 3.211 1.00 95.31 187 ASN A N 1
ATOM 1502 C CA . ASN A 1 187 ? 5.838 -10.570 1.816 1.00 95.31 187 ASN A CA 1
ATOM 1503 C C . ASN A 1 187 ? 4.351 -10.881 1.542 1.00 95.31 187 ASN A C 1
ATOM 1505 O O . ASN A 1 187 ? 3.808 -11.818 2.127 1.00 95.31 187 ASN A O 1
ATOM 1509 N N . PRO A 1 188 ? 3.658 -10.126 0.669 1.00 88.94 188 PRO A N 1
ATOM 1510 C CA . PRO A 1 188 ? 2.229 -10.297 0.437 1.00 88.94 188 PRO A CA 1
ATOM 1511 C C . PRO A 1 188 ? 1.883 -11.491 -0.462 1.00 88.94 188 PRO A C 1
ATOM 1513 O O . PRO A 1 188 ? 0.709 -11.652 -0.793 1.00 88.94 188 PRO A O 1
ATOM 1516 N N . PHE A 1 189 ? 2.867 -12.284 -0.901 1.00 88.25 189 PHE A N 1
ATOM 1517 C CA . PHE A 1 189 ? 2.660 -13.422 -1.791 1.00 88.25 189 PHE A CA 1
ATOM 1518 C C . PHE A 1 189 ? 3.194 -14.731 -1.187 1.00 88.25 189 PHE A C 1
ATOM 1520 O O . PHE A 1 189 ? 4.371 -14.785 -0.831 1.00 88.25 189 PHE A O 1
ATOM 1527 N N . PRO A 1 190 ? 2.378 -15.803 -1.153 1.00 90.69 190 PRO A N 1
ATOM 1528 C CA . PRO A 1 190 ? 0.951 -15.831 -1.491 1.00 90.69 190 PRO A CA 1
ATOM 1529 C C . PRO A 1 190 ? 0.109 -15.037 -0.473 1.00 90.69 190 PRO A C 1
ATOM 1531 O O . PRO A 1 190 ? 0.429 -14.960 0.712 1.00 90.69 190 PRO A O 1
ATOM 1534 N N . LEU A 1 191 ? -0.974 -14.418 -0.945 1.00 85.12 191 LEU A N 1
ATOM 1535 C CA . LEU A 1 191 ? -1.834 -13.554 -0.125 1.00 85.12 191 LEU A CA 1
ATOM 1536 C C . LEU A 1 191 ? -2.507 -14.334 1.014 1.00 85.12 191 LEU A C 1
ATOM 1538 O O . LEU A 1 191 ? -2.803 -13.790 2.081 1.00 85.12 191 LEU A O 1
ATOM 1542 N N . GLU A 1 192 ? -2.771 -15.608 0.761 1.00 88.12 192 GLU A N 1
ATOM 1543 C CA . GLU A 1 192 ? -3.428 -16.553 1.646 1.00 88.12 192 GLU A CA 1
ATOM 1544 C C . GLU A 1 192 ? -2.740 -16.622 3.013 1.00 88.12 192 GLU A C 1
ATOM 1546 O O . GLU A 1 192 ? -3.438 -16.677 4.025 1.00 88.12 192 GLU A O 1
ATOM 1551 N N . ASN A 1 193 ? -1.409 -16.511 3.063 1.00 92.38 193 ASN A N 1
ATOM 1552 C CA . ASN A 1 193 ? -0.654 -16.566 4.315 1.00 92.38 193 ASN A CA 1
ATOM 1553 C C . ASN A 1 193 ? -0.972 -15.357 5.208 1.00 92.38 193 ASN A C 1
ATOM 1555 O O . ASN A 1 193 ? -1.199 -15.495 6.408 1.00 92.38 193 ASN A O 1
ATOM 1559 N N . TYR A 1 194 ? -1.082 -14.161 4.621 1.00 92.38 194 TYR A N 1
ATOM 1560 C CA . TYR A 1 194 ? -1.463 -12.963 5.373 1.00 92.38 194 TYR A CA 1
ATOM 1561 C C . TYR A 1 194 ? -2.924 -13.019 5.837 1.00 92.38 194 TYR A C 1
ATOM 1563 O O . TYR A 1 194 ? -3.255 -12.600 6.946 1.00 92.38 194 TYR A O 1
ATOM 1571 N N . ILE A 1 195 ? -3.814 -13.564 5.005 1.00 87.62 195 ILE A N 1
ATOM 1572 C CA . ILE A 1 195 ? -5.210 -13.792 5.392 1.00 87.62 195 ILE A CA 1
ATOM 1573 C C . ILE A 1 195 ? -5.284 -14.764 6.571 1.00 87.62 195 ILE A C 1
ATOM 1575 O O . ILE A 1 195 ? -6.023 -14.504 7.520 1.00 87.62 195 ILE A O 1
ATOM 1579 N N . HIS A 1 196 ? -4.529 -15.863 6.519 1.00 90.94 196 HIS A N 1
ATOM 1580 C CA . HIS A 1 196 ? -4.473 -16.848 7.591 1.00 90.94 196 HIS A CA 1
ATOM 1581 C C . HIS A 1 196 ? -3.978 -16.212 8.892 1.00 90.94 196 HIS A C 1
ATOM 1583 O O . HIS A 1 196 ? -4.655 -16.309 9.909 1.00 90.94 196 HIS A O 1
ATOM 1589 N N . TYR A 1 197 ? -2.888 -15.447 8.822 1.00 93.06 197 TYR A N 1
ATOM 1590 C CA . TYR A 1 197 ? -2.363 -14.673 9.945 1.00 93.06 197 TYR A CA 1
ATOM 1591 C C . TYR A 1 197 ? -3.401 -13.717 10.559 1.00 93.06 197 TYR A C 1
ATOM 1593 O O . TYR A 1 197 ? -3.544 -13.625 11.777 1.00 93.06 197 TYR A O 1
ATOM 1601 N N . MET A 1 198 ? -4.163 -13.005 9.724 1.00 91.19 198 MET A N 1
ATOM 1602 C CA . MET A 1 198 ? -5.173 -12.056 10.201 1.00 91.19 198 MET A CA 1
ATOM 1603 C C . MET A 1 198 ? -6.437 -12.730 10.740 1.00 91.19 198 MET A C 1
ATOM 1605 O O . MET A 1 198 ? -7.161 -12.103 11.515 1.00 91.19 198 MET A O 1
ATOM 1609 N N . LYS A 1 199 ? -6.720 -13.979 10.357 1.00 89.31 199 LYS A N 1
ATOM 1610 C CA . LYS A 1 199 ? -7.931 -14.704 10.764 1.00 89.31 199 LYS A CA 1
ATOM 1611 C C . LYS A 1 199 ? -8.073 -14.777 12.283 1.00 89.31 199 LYS A C 1
ATOM 1613 O O . LYS A 1 199 ? -9.166 -14.549 12.787 1.00 89.31 199 LYS A O 1
ATOM 1618 N N . ASP A 1 200 ? -6.976 -15.019 12.994 1.00 89.69 200 ASP A N 1
ATOM 1619 C CA . ASP A 1 200 ? -6.989 -15.179 14.452 1.00 89.69 200 ASP A CA 1
ATOM 1620 C C . ASP A 1 200 ? -7.018 -13.838 15.201 1.00 89.69 200 ASP A C 1
ATOM 1622 O O . ASP A 1 200 ? -7.404 -13.773 16.368 1.00 89.69 200 ASP A O 1
ATOM 1626 N N . LYS A 1 201 ? -6.654 -12.742 14.523 1.00 90.38 201 LYS A N 1
ATOM 1627 C CA . LYS A 1 201 ? -6.733 -11.377 15.069 1.00 90.38 201 LYS A CA 1
ATOM 1628 C C . LYS A 1 201 ? -8.119 -10.753 14.897 1.00 90.38 201 LYS A C 1
ATOM 1630 O O . LYS A 1 201 ? -8.458 -9.782 15.577 1.00 90.38 201 LYS A O 1
ATOM 1635 N N . LEU A 1 202 ? -8.916 -11.266 13.963 1.00 90.00 202 LEU A N 1
ATOM 1636 C CA . LEU A 1 202 ? -10.207 -10.697 13.604 1.00 90.00 202 LEU A CA 1
ATOM 1637 C C . LEU A 1 202 ? -11.361 -11.494 14.197 1.00 90.00 202 LEU A C 1
ATOM 1639 O O . LEU A 1 202 ? -11.392 -12.720 14.189 1.00 90.00 202 LEU A O 1
ATOM 1643 N N . THR A 1 203 ? -12.369 -10.775 14.683 1.00 88.06 203 THR A N 1
ATOM 1644 C CA . THR A 1 203 ? -13.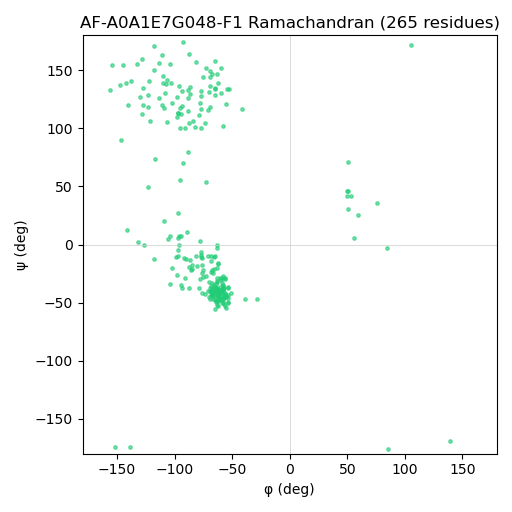581 -11.411 15.189 1.00 88.06 203 THR A CA 1
ATOM 1645 C C . THR A 1 203 ? -14.365 -12.001 14.026 1.00 88.06 203 THR A C 1
ATOM 1647 O O . THR A 1 203 ? -14.609 -11.332 13.022 1.00 88.06 203 THR A O 1
ATOM 1650 N N . SER A 1 204 ? -14.779 -13.261 14.155 1.00 86.44 204 SER A N 1
ATOM 1651 C CA . SER A 1 204 ? -15.630 -13.894 13.148 1.00 86.44 204 SER A CA 1
ATOM 1652 C C . SER A 1 204 ? -16.986 -13.188 13.053 1.00 86.44 204 SER A C 1
ATOM 1654 O O . SER A 1 204 ? -17.529 -12.684 14.042 1.00 86.44 204 SER A O 1
ATOM 1656 N N . ARG A 1 205 ? -17.559 -13.155 11.852 1.00 79.88 205 ARG A N 1
ATOM 1657 C CA . ARG A 1 205 ? -18.886 -12.597 11.611 1.00 79.88 205 ARG A CA 1
ATOM 1658 C C . ARG A 1 205 ? -19.974 -13.499 12.142 1.00 79.88 205 ARG A C 1
ATOM 1660 O O . ARG A 1 205 ? -19.886 -14.720 12.119 1.00 79.88 205 ARG A O 1
ATOM 1667 N N . ARG A 1 206 ? -21.085 -12.853 12.489 1.00 82.44 206 ARG A N 1
ATOM 1668 C CA . ARG A 1 206 ? -22.340 -13.540 12.794 1.00 82.44 206 ARG A CA 1
ATOM 1669 C C . ARG A 1 206 ? -22.936 -14.241 11.568 1.00 82.44 206 ARG A C 1
ATOM 1671 O O . ARG A 1 206 ? -23.563 -15.282 11.717 1.00 82.44 206 ARG A O 1
ATOM 1678 N N . PHE A 1 207 ? -22.770 -13.652 10.383 1.00 79.88 207 PHE A N 1
ATOM 1679 C CA . PHE A 1 207 ? -23.302 -14.178 9.128 1.00 79.88 207 PHE A CA 1
ATOM 1680 C C . PHE A 1 207 ? -22.147 -14.417 8.151 1.00 79.88 207 PHE A C 1
ATOM 1682 O O . PHE A 1 207 ? -21.594 -13.431 7.649 1.00 79.88 207 PHE A O 1
ATOM 1689 N N . PRO A 1 208 ? -21.767 -15.682 7.903 1.00 78.94 208 PRO A N 1
ATOM 1690 C CA . PRO A 1 208 ? -20.714 -15.998 6.949 1.00 78.94 208 PRO A CA 1
ATOM 1691 C C . PRO A 1 208 ? -21.181 -15.698 5.525 1.00 78.94 208 PRO A C 1
ATOM 1693 O O . PRO A 1 208 ? -22.368 -15.818 5.195 1.00 78.94 208 PRO A O 1
ATOM 1696 N N . VAL A 1 209 ? -20.249 -15.319 4.656 1.00 79.81 209 VAL A N 1
ATOM 1697 C CA . VAL A 1 209 ? -20.542 -15.130 3.232 1.00 79.81 209 VAL A CA 1
ATOM 1698 C C . VAL A 1 209 ? -20.173 -16.413 2.495 1.00 79.81 209 VAL A C 1
ATOM 1700 O O . VAL A 1 209 ? -19.022 -16.646 2.158 1.00 79.81 209 VAL A O 1
ATOM 1703 N N . LEU A 1 210 ? -21.180 -17.240 2.197 1.00 82.12 210 LEU A N 1
ATOM 1704 C CA . LEU A 1 210 ? -20.975 -18.564 1.585 1.00 82.12 210 LEU A CA 1
ATOM 1705 C C . LEU A 1 210 ? -20.229 -18.528 0.240 1.00 82.12 210 LEU A C 1
ATOM 1707 O O . LEU A 1 210 ? -19.477 -19.444 -0.077 1.00 82.12 210 LEU A O 1
ATOM 1711 N N . HIS A 1 211 ? -20.452 -17.487 -0.568 1.00 84.94 211 HIS A N 1
ATOM 1712 C CA . HIS A 1 211 ? -19.795 -17.329 -1.865 1.00 84.94 211 HIS A CA 1
ATOM 1713 C C . HIS A 1 211 ? -19.418 -15.880 -2.095 1.00 84.94 211 HIS A C 1
ATOM 1715 O O . HIS A 1 211 ? -20.289 -15.007 -2.161 1.00 84.94 211 HIS A O 1
ATOM 1721 N N . TYR A 1 212 ? -18.132 -15.632 -2.278 1.00 84.12 212 TYR A N 1
ATOM 1722 C CA . TYR A 1 212 ? -17.621 -14.312 -2.590 1.00 84.12 212 TYR A CA 1
ATOM 1723 C C . TYR A 1 212 ? -17.589 -14.040 -4.095 1.00 84.12 212 TYR A C 1
ATOM 1725 O O . TYR A 1 212 ? -17.083 -14.847 -4.869 1.00 84.12 212 TYR A O 1
ATOM 1733 N N . GLN A 1 213 ? -18.086 -12.870 -4.496 1.00 87.44 213 GLN A N 1
ATOM 1734 C CA . GLN A 1 213 ? -17.944 -12.350 -5.851 1.00 87.44 213 GLN A CA 1
ATOM 1735 C C . GLN A 1 213 ? -16.589 -11.651 -5.976 1.00 87.44 213 GLN A C 1
ATOM 1737 O O . GLN A 1 213 ? -16.403 -10.541 -5.461 1.00 87.44 213 GLN A O 1
ATOM 1742 N N . GLN A 1 214 ? -15.641 -12.285 -6.667 1.00 85.12 214 GLN A N 1
ATOM 1743 C CA . GLN A 1 214 ? -14.379 -11.637 -7.005 1.00 85.12 214 GLN A CA 1
ATOM 1744 C C . GLN A 1 214 ? -14.632 -10.432 -7.910 1.00 85.12 214 GLN A C 1
ATOM 1746 O O . GLN A 1 214 ? -15.475 -10.469 -8.804 1.00 85.12 214 GLN A O 1
ATOM 1751 N N . ARG A 1 215 ? -13.902 -9.352 -7.633 1.00 84.56 215 ARG A N 1
ATOM 1752 C CA . ARG A 1 215 ? -13.939 -8.119 -8.412 1.00 84.56 215 ARG A CA 1
ATOM 1753 C C . ARG A 1 215 ? -12.527 -7.756 -8.807 1.00 84.56 215 ARG A C 1
ATOM 1755 O O . ARG A 1 215 ? -11.631 -7.843 -7.964 1.00 84.56 215 ARG A O 1
ATOM 1762 N N . THR A 1 216 ? -12.329 -7.390 -10.060 1.00 80.69 216 THR A N 1
ATOM 1763 C CA . THR A 1 216 ? -11.047 -6.894 -10.552 1.00 80.69 216 THR A CA 1
ATOM 1764 C C . THR A 1 216 ? -10.853 -5.462 -10.062 1.00 80.69 216 THR A C 1
ATOM 1766 O O . THR A 1 216 ? -11.798 -4.696 -9.892 1.00 80.69 216 THR A O 1
ATOM 1769 N N . THR A 1 217 ? -9.612 -5.110 -9.739 1.00 74.12 217 THR A N 1
ATOM 1770 C CA . THR A 1 217 ? -9.245 -3.738 -9.342 1.00 74.12 217 THR A CA 1
ATOM 1771 C C . THR A 1 217 ? -8.254 -3.104 -10.301 1.00 74.12 217 THR A C 1
ATOM 1773 O O . THR A 1 217 ? -8.005 -1.909 -10.203 1.00 74.12 217 THR A O 1
ATOM 1776 N N . ASN A 1 218 ? -7.656 -3.904 -11.182 1.00 74.31 218 ASN 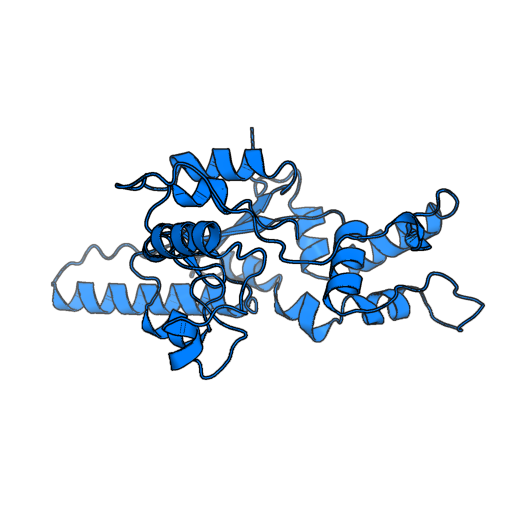A N 1
ATOM 1777 C CA . ASN A 1 218 ? -6.695 -3.488 -12.189 1.00 74.31 218 ASN A CA 1
ATOM 1778 C C . ASN A 1 218 ? -6.915 -4.345 -13.438 1.00 74.31 218 ASN A C 1
ATOM 1780 O O . ASN A 1 218 ? -7.395 -5.479 -13.330 1.00 74.31 218 ASN A O 1
ATOM 1784 N N . GLN A 1 219 ? -6.534 -3.808 -14.592 1.00 81.31 219 GLN A N 1
ATOM 1785 C CA . GLN A 1 219 ? -6.490 -4.554 -15.844 1.00 81.31 219 GLN A CA 1
ATOM 1786 C C . GLN A 1 219 ? -5.433 -5.667 -15.780 1.00 81.31 219 GLN A C 1
ATOM 1788 O O . GLN A 1 219 ? -4.515 -5.631 -14.953 1.00 81.31 219 GLN A O 1
ATOM 1793 N N . GLN A 1 220 ? -5.584 -6.678 -16.637 1.00 82.62 220 GLN A N 1
ATOM 1794 C CA . GLN A 1 220 ? -4.592 -7.739 -16.758 1.00 82.62 220 GLN A CA 1
ATOM 1795 C C . GLN A 1 220 ? -3.274 -7.164 -17.288 1.00 82.62 220 GLN A C 1
ATOM 1797 O O . GLN A 1 220 ? -3.251 -6.378 -18.229 1.00 82.62 220 GLN A O 1
ATOM 1802 N N . HIS A 1 221 ? -2.174 -7.564 -16.654 1.00 82.00 221 HIS A N 1
ATOM 1803 C CA . HIS A 1 221 ? -0.834 -7.073 -16.954 1.00 82.00 221 HIS A CA 1
ATOM 1804 C C . HIS A 1 221 ? -0.183 -7.922 -18.054 1.00 82.00 221 HIS A C 1
ATOM 1806 O O . HIS A 1 221 ? 0.114 -9.098 -17.830 1.00 82.00 221 HIS A O 1
ATOM 1812 N N . GLU A 1 222 ? 0.086 -7.339 -19.222 1.00 88.25 222 GLU A N 1
ATOM 1813 C CA . GLU A 1 222 ? 0.742 -8.021 -20.348 1.00 88.25 222 GLU A CA 1
ATOM 1814 C C . GLU A 1 222 ? 2.273 -7.919 -20.267 1.00 88.25 222 GLU A C 1
ATOM 1816 O O . GLU A 1 222 ? 2.906 -7.127 -20.954 1.00 88.25 222 GLU A O 1
ATOM 1821 N N . LYS A 1 223 ? 2.904 -8.752 -19.430 1.00 90.94 223 LYS A N 1
ATOM 1822 C CA . LYS A 1 223 ? 4.368 -8.706 -19.215 1.00 90.94 223 LYS A CA 1
ATOM 1823 C C . LYS A 1 223 ? 5.189 -8.918 -20.496 1.00 90.94 223 LYS A C 1
ATOM 1825 O O . LYS A 1 223 ? 6.302 -8.425 -20.605 1.00 90.94 223 LYS A O 1
ATOM 1830 N N . SER A 1 224 ? 4.663 -9.656 -21.469 1.00 90.69 224 SER A N 1
ATOM 1831 C CA . SER A 1 224 ? 5.358 -9.964 -22.726 1.00 90.69 224 SER A CA 1
ATOM 1832 C C . SER A 1 224 ? 5.672 -8.743 -23.588 1.00 90.69 224 SER A C 1
ATOM 1834 O O . SER A 1 224 ? 6.517 -8.843 -24.471 1.00 90.69 224 SER A O 1
ATOM 1836 N N . THR A 1 225 ? 4.984 -7.620 -23.380 1.00 90.00 225 THR A N 1
ATOM 1837 C CA . THR A 1 225 ? 5.168 -6.405 -24.188 1.00 90.00 225 THR A CA 1
ATOM 1838 C C . THR A 1 225 ? 6.106 -5.393 -23.534 1.00 90.00 225 THR A C 1
ATOM 1840 O O . THR A 1 225 ? 6.438 -4.374 -24.142 1.00 90.00 225 THR A O 1
ATOM 1843 N N . GLU A 1 226 ? 6.562 -5.656 -22.308 1.00 91.44 226 GLU A N 1
ATOM 1844 C CA . GLU A 1 226 ? 7.360 -4.708 -21.542 1.00 91.44 226 GLU A CA 1
ATOM 1845 C C . GLU A 1 226 ? 8.838 -5.094 -21.589 1.00 91.44 226 GLU A C 1
ATOM 1847 O O . GLU A 1 226 ? 9.244 -6.171 -21.150 1.00 91.44 226 GLU A O 1
ATOM 1852 N N . CYS A 1 227 ? 9.656 -4.169 -22.086 1.00 91.00 227 CYS A N 1
ATOM 1853 C CA . CYS A 1 227 ? 11.093 -4.361 -22.277 1.00 91.00 227 CYS A CA 1
ATOM 1854 C C . CYS A 1 227 ? 11.831 -4.762 -20.991 1.00 91.00 227 CYS A C 1
ATOM 1856 O O . CYS A 1 227 ? 12.807 -5.506 -21.047 1.00 91.00 227 CYS A O 1
ATOM 1858 N N . ILE A 1 228 ? 11.340 -4.331 -19.823 1.00 93.12 228 ILE A N 1
ATOM 1859 C CA . ILE A 1 228 ? 11.992 -4.597 -18.541 1.00 93.12 228 ILE A CA 1
ATOM 1860 C C . ILE A 1 228 ? 11.951 -6.073 -18.155 1.00 93.12 228 ILE A C 1
ATOM 1862 O O . ILE A 1 228 ? 12.665 -6.461 -17.243 1.00 93.12 228 ILE A O 1
ATOM 1866 N N . TRP A 1 229 ? 11.133 -6.915 -18.796 1.00 93.56 229 TRP A N 1
ATOM 1867 C CA . TRP A 1 229 ? 11.102 -8.347 -18.489 1.00 93.56 229 TRP A CA 1
ATOM 1868 C C . TRP A 1 229 ? 12.044 -9.178 -19.351 1.00 93.56 229 TRP A C 1
ATOM 1870 O O . TRP A 1 229 ? 12.314 -10.317 -18.965 1.00 93.56 229 TRP A O 1
ATOM 1880 N N . ASP A 1 230 ? 12.618 -8.624 -20.424 1.00 90.06 230 ASP A N 1
ATOM 1881 C CA . ASP A 1 230 ? 13.518 -9.359 -21.318 1.00 90.06 230 ASP A CA 1
ATOM 1882 C C . ASP A 1 230 ? 14.678 -10.007 -20.536 1.00 90.06 230 ASP A C 1
ATOM 1884 O O . ASP A 1 230 ? 15.301 -9.402 -19.659 1.00 90.06 230 ASP A O 1
ATOM 1888 N N . SER A 1 231 ? 14.952 -11.275 -20.826 1.00 69.62 231 SER A N 1
ATOM 1889 C CA . SER A 1 231 ? 16.051 -12.065 -20.269 1.00 69.62 231 SER A CA 1
ATOM 1890 C C . SER A 1 231 ? 17.439 -11.444 -20.464 1.00 69.62 231 SER A C 1
ATOM 1892 O O . SER A 1 231 ? 18.306 -11.637 -19.615 1.00 69.62 231 SER A O 1
ATOM 1894 N N . THR A 1 232 ? 17.644 -10.660 -21.525 1.00 80.12 232 THR A N 1
ATOM 1895 C CA . THR A 1 232 ? 18.943 -10.041 -21.847 1.00 80.12 232 THR A CA 1
ATOM 1896 C C . THR A 1 232 ? 19.274 -8.819 -20.979 1.00 80.12 232 THR A C 1
ATOM 1898 O O . THR A 1 232 ? 20.403 -8.341 -20.982 1.00 80.12 232 THR A O 1
ATOM 1901 N N . SER A 1 233 ? 18.316 -8.338 -20.179 1.00 82.19 233 SER A N 1
ATOM 1902 C CA . SER A 1 233 ? 18.397 -7.073 -19.436 1.00 82.19 233 SER A CA 1
ATOM 1903 C C . SER A 1 233 ? 18.844 -7.212 -17.971 1.00 82.19 233 SER A C 1
ATOM 1905 O O . SER A 1 233 ? 18.463 -6.393 -17.138 1.00 82.19 233 SER A O 1
ATOM 1907 N N . PHE A 1 234 ? 19.618 -8.240 -17.603 1.00 91.69 234 PHE A N 1
ATOM 1908 C CA . PHE A 1 234 ? 19.948 -8.491 -16.189 1.00 91.69 234 PHE A CA 1
ATOM 1909 C C . PHE A 1 234 ? 20.619 -7.290 -15.502 1.00 91.69 234 PHE A C 1
ATOM 1911 O O . PHE A 1 234 ? 20.113 -6.817 -14.485 1.00 91.69 234 PHE A O 1
ATOM 1918 N N . ASP A 1 235 ? 21.694 -6.749 -16.079 1.00 92.44 235 ASP A N 1
ATOM 1919 C CA . ASP A 1 235 ? 22.416 -5.611 -15.492 1.00 92.44 235 ASP A CA 1
ATOM 1920 C C . ASP A 1 235 ? 21.536 -4.357 -15.415 1.00 92.44 235 ASP A C 1
ATOM 1922 O O . ASP A 1 235 ? 21.551 -3.626 -14.423 1.00 92.44 235 ASP A O 1
ATOM 1926 N N . TYR A 1 236 ? 20.698 -4.148 -16.433 1.00 92.19 236 TYR A N 1
ATOM 1927 C CA . TYR A 1 236 ? 19.721 -3.064 -16.457 1.00 92.19 236 TYR A CA 1
ATOM 1928 C C . TYR A 1 236 ? 18.701 -3.207 -15.316 1.00 92.19 236 TYR A C 1
ATOM 1930 O O . TYR A 1 236 ? 18.490 -2.265 -14.556 1.00 92.19 236 TYR A O 1
ATOM 1938 N N . LYS A 1 237 ? 18.121 -4.402 -15.133 1.00 94.81 237 LYS A N 1
ATOM 1939 C CA . LYS A 1 237 ? 17.190 -4.720 -14.037 1.00 94.81 237 LYS A CA 1
ATOM 1940 C C . LYS A 1 237 ? 17.818 -4.458 -12.672 1.00 94.81 237 LYS A C 1
ATOM 1942 O O . LYS A 1 237 ? 17.176 -3.835 -11.832 1.00 94.81 237 LYS A O 1
ATOM 1947 N N . GLN A 1 238 ? 19.061 -4.898 -12.458 1.00 95.94 238 GLN A N 1
ATOM 1948 C CA . GLN A 1 238 ? 19.767 -4.663 -11.195 1.00 95.94 238 GLN A CA 1
ATOM 1949 C C . GLN A 1 238 ? 19.971 -3.171 -10.935 1.00 95.94 238 GLN A C 1
ATOM 1951 O O . GLN A 1 238 ? 19.701 -2.702 -9.833 1.00 95.94 238 GLN A O 1
ATOM 1956 N N . LYS A 1 239 ? 20.349 -2.406 -11.964 1.00 95.50 239 LYS A N 1
ATOM 1957 C CA . LYS A 1 239 ? 20.492 -0.951 -11.860 1.00 95.50 239 LYS A CA 1
ATOM 1958 C C . LYS A 1 239 ? 19.163 -0.261 -11.534 1.00 95.50 239 LYS A C 1
ATOM 1960 O O . LYS A 1 239 ? 19.140 0.630 -10.691 1.00 95.50 239 LYS A O 1
ATOM 1965 N N . VAL A 1 240 ? 18.051 -0.690 -12.139 1.00 95.94 240 VAL A N 1
ATOM 1966 C CA . VAL A 1 240 ? 16.706 -0.182 -11.802 1.00 95.94 240 VAL A CA 1
ATOM 1967 C C . VAL A 1 240 ? 16.343 -0.509 -10.353 1.00 95.94 240 VAL A C 1
ATOM 1969 O O . VAL A 1 240 ? 15.915 0.380 -9.625 1.00 95.94 240 VAL A O 1
ATOM 1972 N N . ILE A 1 241 ? 16.528 -1.760 -9.917 1.00 97.31 241 ILE A N 1
ATOM 1973 C CA . ILE A 1 241 ? 16.245 -2.192 -8.537 1.00 97.31 241 ILE A CA 1
ATOM 1974 C C . ILE A 1 241 ? 17.050 -1.363 -7.536 1.00 97.31 241 ILE A C 1
ATOM 1976 O O . ILE A 1 241 ? 16.489 -0.869 -6.560 1.00 97.31 241 ILE A O 1
ATOM 1980 N N . GLN A 1 242 ? 18.346 -1.187 -7.794 1.00 97.62 242 GLN A N 1
ATOM 1981 C CA . GLN A 1 242 ? 19.228 -0.402 -6.942 1.00 97.62 242 GLN A CA 1
ATOM 1982 C C . GLN A 1 242 ? 18.737 1.044 -6.816 1.00 97.62 242 GLN A C 1
ATOM 1984 O O . GLN A 1 242 ? 18.550 1.519 -5.699 1.00 97.62 242 GLN A O 1
ATOM 1989 N N . LEU A 1 243 ? 18.448 1.712 -7.938 1.00 96.62 243 LEU A N 1
ATOM 1990 C CA . LEU A 1 243 ? 17.921 3.082 -7.934 1.00 96.62 243 LEU A CA 1
ATOM 1991 C C . LEU A 1 243 ? 16.588 3.180 -7.185 1.00 96.62 243 LEU A C 1
ATOM 1993 O O . LEU A 1 243 ? 16.384 4.109 -6.408 1.00 96.62 243 LEU A O 1
ATOM 1997 N N . LEU A 1 244 ? 15.697 2.197 -7.355 1.00 96.38 244 LEU A N 1
ATOM 1998 C CA . LEU A 1 244 ? 14.428 2.165 -6.631 1.00 96.38 244 LEU A CA 1
ATOM 1999 C C . LEU A 1 244 ? 14.634 2.117 -5.111 1.00 96.38 244 LEU A C 1
ATOM 2001 O O . LEU A 1 244 ? 13.949 2.830 -4.383 1.00 96.38 244 LEU A O 1
ATOM 2005 N N . ILE A 1 245 ? 15.563 1.283 -4.636 1.00 97.12 245 ILE A N 1
ATOM 2006 C CA . ILE A 1 245 ? 15.890 1.138 -3.209 1.00 97.12 245 ILE A CA 1
ATOM 2007 C C . ILE A 1 245 ? 16.587 2.393 -2.670 1.00 97.12 245 ILE A C 1
ATOM 2009 O O . ILE A 1 245 ? 16.304 2.816 -1.552 1.00 97.12 245 ILE A O 1
ATOM 2013 N N . GLU A 1 246 ? 17.490 2.996 -3.441 1.00 96.38 246 GLU A N 1
ATOM 2014 C CA . GLU A 1 246 ? 18.243 4.178 -3.016 1.00 96.38 246 GLU A CA 1
ATOM 2015 C C . GLU A 1 246 ? 17.365 5.435 -2.942 1.00 96.38 246 GLU A C 1
ATOM 2017 O O . GLU A 1 246 ? 17.493 6.217 -1.995 1.00 96.38 246 GLU A O 1
ATOM 2022 N N . GLU A 1 247 ? 16.457 5.620 -3.904 1.00 94.94 247 GLU A N 1
ATOM 2023 C CA . GLU A 1 247 ? 15.714 6.873 -4.068 1.00 94.94 247 GLU A CA 1
ATOM 2024 C C . GLU A 1 247 ? 14.308 6.866 -3.454 1.00 94.94 247 GLU A C 1
ATOM 2026 O O . GLU A 1 247 ? 13.819 7.935 -3.073 1.00 94.94 247 GLU A O 1
ATOM 2031 N N . HIS A 1 248 ? 13.657 5.703 -3.308 1.00 94.62 248 HIS A N 1
ATOM 2032 C CA . HIS A 1 248 ? 12.273 5.631 -2.827 1.00 94.62 248 HIS A CA 1
ATOM 2033 C C . HIS A 1 248 ? 12.162 5.047 -1.407 1.00 94.62 248 HIS A C 1
ATOM 2035 O O . HIS A 1 248 ? 12.441 3.862 -1.190 1.00 94.62 248 HIS A O 1
ATOM 2041 N N . PRO A 1 249 ? 11.661 5.827 -0.424 1.00 94.69 249 PRO A N 1
ATOM 2042 C CA . PRO A 1 249 ? 11.580 5.424 0.982 1.00 94.69 249 PRO A CA 1
ATOM 2043 C C . PRO A 1 249 ? 10.874 4.090 1.245 1.00 94.69 249 PRO A C 1
ATOM 2045 O O . PRO A 1 249 ? 11.289 3.345 2.130 1.00 94.69 249 PRO A O 1
ATOM 2048 N N . TYR A 1 250 ? 9.812 3.783 0.493 1.00 95.25 250 TYR A N 1
ATOM 2049 C CA . TYR A 1 250 ? 9.080 2.519 0.624 1.00 95.25 250 TYR A CA 1
ATOM 2050 C C . TYR A 1 250 ? 9.945 1.314 0.234 1.00 95.25 250 TYR A C 1
ATOM 2052 O O . TYR A 1 250 ? 9.978 0.324 0.962 1.00 95.25 250 TYR A O 1
ATOM 2060 N N . MET A 1 251 ? 10.669 1.411 -0.885 1.00 96.75 251 MET A N 1
ATOM 2061 C CA . MET A 1 251 ? 11.531 0.331 -1.370 1.00 96.75 251 MET A CA 1
ATOM 2062 C C . MET A 1 251 ? 12.704 0.107 -0.433 1.00 96.75 251 MET A C 1
ATOM 2064 O O . MET A 1 251 ? 12.988 -1.036 -0.077 1.00 96.75 251 MET A O 1
ATOM 2068 N N . LYS A 1 252 ? 13.314 1.200 0.035 1.00 96.44 252 LYS A N 1
ATOM 2069 C CA . LYS A 1 252 ? 14.355 1.149 1.057 1.00 96.44 252 LYS A CA 1
ATOM 2070 C C . LYS A 1 252 ? 13.882 0.431 2.315 1.00 96.44 252 LYS A C 1
ATOM 2072 O O . LYS A 1 252 ? 14.481 -0.558 2.720 1.00 96.44 252 LYS A O 1
ATOM 2077 N N . PHE A 1 253 ? 12.759 0.879 2.881 1.00 95.88 253 PHE A N 1
ATOM 2078 C CA . PHE A 1 253 ? 12.174 0.256 4.066 1.00 95.88 253 PHE A CA 1
ATOM 2079 C C . PHE A 1 253 ? 11.922 -1.239 3.857 1.00 95.88 253 PHE A C 1
ATOM 2081 O O . PHE A 1 253 ? 12.237 -2.038 4.730 1.00 95.88 253 PHE A O 1
ATOM 2088 N N . CYS A 1 254 ? 11.374 -1.629 2.708 1.00 97.12 254 CYS A N 1
ATOM 2089 C CA . CYS A 1 254 ? 11.102 -3.029 2.423 1.00 97.12 254 CYS A CA 1
ATOM 2090 C C . CYS A 1 254 ? 12.366 -3.878 2.284 1.00 97.12 254 CYS A C 1
ATOM 2092 O O . CYS A 1 254 ? 12.390 -4.993 2.803 1.00 97.12 254 CYS A O 1
ATOM 2094 N N . SER A 1 255 ? 13.407 -3.348 1.639 1.00 97.44 255 SER A N 1
ATOM 2095 C CA . SER A 1 255 ? 14.712 -4.007 1.544 1.00 97.44 255 SER A CA 1
ATOM 2096 C C . SER A 1 255 ? 15.352 -4.206 2.918 1.00 97.44 255 SER A C 1
ATOM 2098 O O . SER A 1 255 ? 15.941 -5.252 3.164 1.00 97.44 255 SER A O 1
ATOM 2100 N N . ASP A 1 256 ? 15.220 -3.223 3.810 1.00 96.88 256 ASP A N 1
ATOM 2101 C CA . ASP A 1 256 ? 15.793 -3.277 5.158 1.00 96.88 256 ASP A CA 1
ATOM 2102 C C . ASP A 1 256 ? 14.961 -4.154 6.114 1.00 96.88 256 ASP A C 1
ATOM 2104 O O . ASP A 1 256 ? 15.486 -4.720 7.073 1.00 96.88 256 ASP A O 1
ATOM 2108 N N . CYS A 1 257 ? 13.645 -4.236 5.893 1.00 96.75 257 CYS A N 1
ATOM 2109 C CA . CYS A 1 257 ? 12.721 -4.871 6.824 1.00 96.75 257 CYS A CA 1
ATOM 2110 C C . CYS A 1 257 ? 12.557 -6.381 6.597 1.00 96.75 257 CYS A C 1
ATOM 2112 O O . CYS A 1 257 ? 12.436 -7.118 7.578 1.00 96.75 257 CYS A O 1
ATOM 2114 N N . ILE A 1 258 ? 12.553 -6.862 5.351 1.00 96.56 258 ILE A N 1
ATOM 2115 C CA . ILE A 1 258 ? 12.460 -8.303 5.066 1.00 96.56 258 ILE A CA 1
ATOM 2116 C C . ILE A 1 258 ? 13.718 -9.012 5.596 1.00 96.56 258 ILE A C 1
ATOM 2118 O O . ILE A 1 258 ? 14.838 -8.591 5.321 1.00 96.56 258 ILE A O 1
ATOM 2122 N N . GLY A 1 259 ? 13.541 -10.072 6.386 1.00 96.25 259 GLY A N 1
ATOM 2123 C CA . GLY A 1 259 ? 14.600 -10.762 7.126 1.00 96.25 259 GLY A CA 1
ATOM 2124 C C . GLY A 1 259 ? 14.955 -10.134 8.482 1.00 96.25 259 GLY A C 1
ATOM 2125 O O . GLY A 1 259 ? 15.797 -10.675 9.198 1.00 96.25 259 GLY A O 1
ATOM 2126 N N . SER A 1 260 ? 14.337 -9.009 8.857 1.00 96.50 260 SER A N 1
ATOM 2127 C CA . SER A 1 260 ? 14.559 -8.342 10.148 1.00 96.50 260 SER A CA 1
ATOM 2128 C C . SER A 1 260 ? 13.560 -8.791 11.225 1.00 96.50 260 SER A C 1
ATOM 2130 O O . SER A 1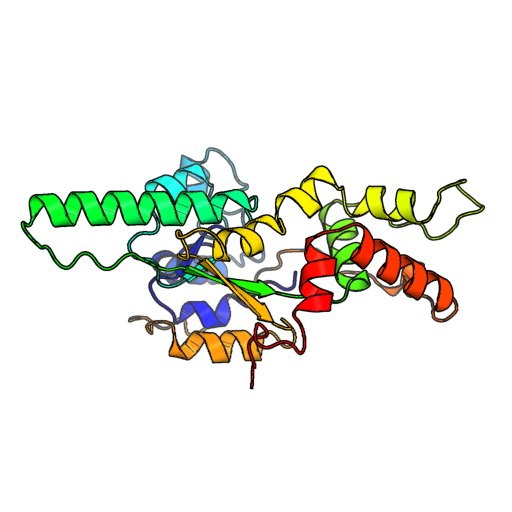 260 ? 12.562 -9.453 10.950 1.00 96.50 260 SER A O 1
ATOM 2132 N N . ASN A 1 261 ? 13.755 -8.329 12.465 1.00 96.00 261 ASN A N 1
ATOM 2133 C CA . ASN A 1 261 ? 12.796 -8.530 13.566 1.00 96.00 261 ASN A CA 1
ATOM 2134 C C . ASN A 1 261 ? 11.444 -7.814 13.360 1.00 96.00 261 ASN A C 1
ATOM 2136 O O . ASN A 1 261 ? 10.505 -8.029 14.129 1.00 96.00 261 ASN A O 1
ATOM 2140 N N . ASN A 1 262 ? 11.347 -6.931 12.362 1.00 95.19 262 ASN A N 1
ATOM 2141 C CA . ASN A 1 262 ? 10.110 -6.242 12.000 1.00 95.19 262 ASN A CA 1
ATOM 2142 C C . ASN A 1 262 ? 9.358 -6.938 10.857 1.00 95.19 262 ASN A C 1
ATOM 2144 O O . ASN A 1 262 ? 8.278 -6.482 10.480 1.00 95.19 262 ASN A O 1
ATOM 2148 N N . GLU A 1 263 ? 9.884 -8.039 10.321 1.00 96.81 263 GLU A N 1
ATOM 2149 C CA . GLU A 1 263 ? 9.149 -8.874 9.378 1.00 96.81 263 GLU A CA 1
ATOM 2150 C C . GLU A 1 263 ? 8.116 -9.744 10.106 1.00 96.81 263 GLU A C 1
ATOM 2152 O O . GLU A 1 263 ? 8.438 -10.497 11.029 1.00 96.81 263 GLU A O 1
ATOM 2157 N N . LEU A 1 264 ? 6.862 -9.683 9.653 1.00 96.19 264 LEU A N 1
ATOM 2158 C CA . LEU A 1 264 ? 5.839 -10.645 10.037 1.00 96.19 264 LEU A CA 1
ATOM 2159 C C . LEU A 1 264 ? 6.165 -11.999 9.415 1.00 96.19 264 LEU A C 1
ATOM 2161 O O . LEU A 1 264 ? 6.143 -12.161 8.195 1.00 96.19 264 LEU A O 1
ATOM 2165 N N . GLN A 1 265 ? 6.388 -12.986 10.273 1.00 94.75 265 GLN A N 1
ATOM 2166 C CA . GLN A 1 265 ? 6.564 -14.369 9.858 1.00 94.75 265 GLN A CA 1
ATOM 2167 C C . GLN A 1 265 ? 5.192 -14.969 9.530 1.00 94.75 265 GLN A C 1
ATOM 2169 O O . GLN A 1 265 ? 4.419 -15.318 10.424 1.00 94.75 265 GLN A O 1
ATOM 2174 N N . LEU A 1 266 ? 4.871 -15.028 8.238 1.00 93.12 266 LEU A N 1
ATOM 2175 C CA . LEU A 1 266 ? 3.639 -15.624 7.731 1.00 93.12 266 LEU A CA 1
ATOM 2176 C C . LEU A 1 266 ? 3.902 -17.105 7.424 1.00 93.12 266 LEU A C 1
ATOM 2178 O O . LEU A 1 266 ? 4.520 -17.418 6.405 1.00 93.12 266 LEU A O 1
ATOM 2182 N N . LEU A 1 267 ? 3.483 -17.988 8.333 1.00 84.31 267 LEU A N 1
ATOM 2183 C CA . LEU A 1 267 ? 3.586 -19.447 8.187 1.00 84.31 267 LEU A CA 1
ATOM 2184 C C . LEU A 1 267 ? 2.539 -20.008 7.216 1.00 84.31 267 LEU A C 1
ATOM 2186 O O . LEU A 1 267 ? 1.420 -19.445 7.163 1.00 84.31 267 LEU A O 1
#